Protein AF-A0A813EZJ5-F1 (afdb_monomer_lite)

Organism: Polarella glacialis (NCBI:txid89957)

pLDDT: mean 71.29, std 21.94, range [38.19, 98.06]

Secondary structure (DSSP, 8-state):
---PPPPPPPPPPPP--PPPPPPP-------------------------PPPPP-----------PPPPP------PPPHHHHHHHHTT-HHHHHHHHHHHHHHHHHHHHHHHSS--EE-TTT-SEES-HHHHHTSHHHHHHHHHHTTT-PPPHHHHT-TTSTTEEEEEETTEEEEEETTT--EEEHHHHHH-SS---------PPPP-PPP--PPP----------------------PPP---

Sequence (245 aa):
VDPQVPGALQPPAPAVNGPAPPCAPQLGQPASFAPAGQAVGANFWDEESPATPSYSGAGSAMSSSSPAPSPAPAMRQPPLGLHLEAAFKTKESWRSFMEPRAAVAENEVYRVAKYWQGKCMVCLSDMRGLSEHMLSEKHYKKLGSQINWKVPEPKVASDWSRQWVDRITLPRGVFLFNYITGESGYEADLLGSGTQPSQAPVAAAAPPAQPVPVSPPVPVSGGCLSRLADDRGLARSGGRPLFVE

Foldseek 3Di:
DDDDDDDDDDDDDDDDDDDDDDDDDDDDDDDDDDDDDDDDDPPDDPPPDDDDDDDDDDDDDDPPPDPDPDDDPPPPDPDQQVLLLVCLPDLVSVLVQQQVLQVVQQCVQCVFVVADWDQQLQQSHTDRGRNVVLSDPSSSVSVCVVCVVDQDHVVVQPDQVDSQWDWDQTPVATKIAHSRRSDIDHPCLVVVPPPDPDPPPPPPPPDPDDDDDDDDDDDDDDDDDDDDDDDDDDDDDDDDDDDDD

Structure (mmCIF, N/CA/C/O backbone):
data_AF-A0A813EZJ5-F1
#
_entry.id   AF-A0A813EZJ5-F1
#
loop_
_atom_site.group_PDB
_atom_site.id
_atom_site.type_symbol
_atom_site.label_atom_id
_atom_site.label_alt_id
_atom_site.label_comp_id
_atom_site.label_asym_id
_atom_site.label_entity_id
_atom_site.label_seq_id
_atom_site.pdbx_PDB_ins_code
_atom_site.Cartn_x
_atom_site.Cartn_y
_atom_site.Cartn_z
_atom_site.occupancy
_atom_site.B_iso_or_equiv
_atom_site.auth_seq_id
_atom_site.auth_comp_id
_atom_site.auth_asym_id
_atom_site.auth_atom_id
_atom_site.pdbx_PDB_model_num
ATOM 1 N N . VAL A 1 1 ? -14.829 -70.482 13.105 1.00 55.06 1 VAL A N 1
ATOM 2 C CA . VAL A 1 1 ? -15.385 -69.113 13.171 1.00 55.06 1 VAL A CA 1
ATOM 3 C C . VAL A 1 1 ? -14.250 -68.195 12.794 1.00 55.06 1 VAL A C 1
ATOM 5 O O . VAL A 1 1 ? -13.297 -68.110 13.554 1.00 55.06 1 VAL A O 1
ATOM 8 N N . ASP A 1 2 ? -14.298 -67.659 11.581 1.00 45.00 2 ASP A N 1
ATOM 9 C CA . ASP A 1 2 ? -13.196 -66.911 10.974 1.00 45.00 2 ASP A CA 1
ATOM 10 C C . ASP A 1 2 ? -13.503 -65.401 11.056 1.00 45.00 2 ASP A C 1
ATOM 12 O O . ASP A 1 2 ? -14.640 -65.019 10.758 1.00 45.00 2 ASP A O 1
ATOM 16 N N . PRO A 1 3 ? -12.582 -64.546 11.540 1.00 62.50 3 PRO A N 1
ATOM 17 C CA . PRO A 1 3 ? -12.866 -63.132 11.767 1.00 62.50 3 PRO A CA 1
ATOM 18 C C . PRO A 1 3 ? -12.833 -62.329 10.458 1.00 62.50 3 PRO A C 1
ATOM 20 O O . PRO A 1 3 ? -11.782 -62.017 9.902 1.00 62.50 3 PRO A O 1
ATOM 23 N N . GLN A 1 4 ? -14.024 -61.949 10.005 1.00 62.31 4 GLN A N 1
ATOM 24 C CA . GLN A 1 4 ? -14.276 -61.186 8.785 1.00 62.31 4 GLN A CA 1
ATOM 25 C C . GLN A 1 4 ? -13.564 -59.815 8.782 1.00 62.31 4 GLN A C 1
ATOM 27 O O . GLN A 1 4 ? -13.876 -58.933 9.583 1.00 62.31 4 GLN A O 1
ATOM 32 N N . VAL A 1 5 ? -12.626 -59.625 7.848 1.00 65.44 5 VAL A N 1
ATOM 33 C CA . VAL A 1 5 ? -11.878 -58.368 7.661 1.00 65.44 5 VAL A CA 1
ATOM 34 C C . VAL A 1 5 ? -12.766 -57.313 6.972 1.00 65.44 5 VAL A C 1
ATOM 36 O O . VAL A 1 5 ? -13.339 -57.610 5.921 1.00 65.44 5 VAL A O 1
ATOM 39 N N . PRO A 1 6 ? -12.895 -56.081 7.509 1.00 63.31 6 PRO A N 1
ATOM 40 C CA . PRO A 1 6 ? -13.678 -55.021 6.875 1.00 63.31 6 PRO A CA 1
ATOM 41 C C . PRO A 1 6 ? -12.996 -54.486 5.604 1.00 63.31 6 PRO A C 1
ATOM 43 O O . PRO A 1 6 ? -11.777 -54.335 5.544 1.00 63.31 6 PRO A O 1
ATOM 46 N N . GLY A 1 7 ? -13.805 -54.217 4.576 1.00 62.25 7 GLY A N 1
ATOM 47 C CA . GLY A 1 7 ? -13.337 -53.955 3.213 1.00 62.25 7 GLY A CA 1
ATOM 48 C C . GLY A 1 7 ? -12.557 -52.650 3.024 1.00 62.25 7 GLY A C 1
ATOM 49 O O . GLY A 1 7 ? -12.852 -51.624 3.636 1.00 62.25 7 GLY A O 1
ATOM 50 N N . ALA A 1 8 ? -11.588 -52.689 2.107 1.00 59.38 8 ALA A N 1
ATOM 51 C CA . ALA A 1 8 ? -10.843 -51.515 1.673 1.00 59.38 8 ALA A CA 1
ATOM 52 C C . ALA A 1 8 ? -11.745 -50.537 0.899 1.00 59.38 8 ALA A C 1
ATOM 54 O O . ALA A 1 8 ? -12.418 -50.918 -0.060 1.00 59.38 8 ALA A O 1
ATOM 55 N N . LEU A 1 9 ? -11.721 -49.262 1.295 1.00 63.25 9 LEU A N 1
ATOM 56 C CA . LEU A 1 9 ? -12.396 -48.183 0.577 1.00 63.25 9 LEU A CA 1
ATOM 57 C C . LEU A 1 9 ? -11.712 -47.945 -0.775 1.00 63.25 9 LEU A C 1
ATOM 59 O O . LEU A 1 9 ? -10.546 -47.558 -0.844 1.00 63.25 9 LEU A O 1
ATOM 63 N N . GLN A 1 10 ? -12.460 -48.177 -1.849 1.00 72.38 10 GLN A N 1
ATOM 64 C CA . GLN A 1 10 ? -12.018 -47.968 -3.223 1.00 72.38 10 GLN A CA 1
ATOM 65 C C . GLN A 1 10 ? -11.942 -46.454 -3.523 1.00 72.38 10 GLN A C 1
ATOM 67 O O . GLN A 1 10 ? -12.920 -45.746 -3.269 1.00 72.38 10 GLN A O 1
ATOM 72 N N . PRO A 1 11 ? -10.814 -45.923 -4.035 1.00 71.69 11 PRO A N 1
ATOM 73 C CA . PRO A 1 11 ? -10.683 -44.493 -4.308 1.00 71.69 11 PRO A CA 1
ATOM 74 C C . PRO A 1 11 ? -11.582 -44.056 -5.481 1.00 71.69 11 PRO A C 1
ATOM 76 O O . PRO A 1 11 ? -11.810 -44.844 -6.404 1.00 71.69 11 PRO A O 1
ATOM 79 N N . PRO A 1 12 ? -12.083 -42.805 -5.482 1.00 69.31 12 PRO A N 1
ATOM 80 C CA . PRO A 1 12 ? -12.932 -42.297 -6.554 1.00 69.31 12 PRO A CA 1
ATOM 81 C C . PRO A 1 12 ? -12.167 -42.194 -7.880 1.00 69.31 12 PRO A C 1
ATOM 83 O O . PRO A 1 12 ? -11.010 -41.775 -7.920 1.00 69.31 12 PRO A O 1
ATOM 86 N N . ALA A 1 13 ? -12.835 -42.561 -8.975 1.00 66.56 13 ALA A N 1
ATOM 87 C CA . ALA A 1 13 ? -12.272 -42.485 -10.320 1.00 66.56 13 ALA A CA 1
ATOM 88 C C . ALA A 1 13 ? -12.014 -41.023 -10.755 1.00 66.56 13 ALA A C 1
ATOM 90 O O . ALA A 1 13 ? -12.793 -40.134 -10.398 1.00 66.56 13 ALA A O 1
ATOM 91 N N . PRO A 1 14 ? -10.958 -40.753 -11.548 1.00 66.25 14 PRO A N 1
ATOM 92 C CA . PRO A 1 14 ? -10.677 -39.412 -12.048 1.00 66.25 14 PRO A CA 1
ATOM 93 C C . PRO A 1 14 ? -11.756 -38.948 -13.035 1.00 66.25 14 PRO A C 1
ATOM 95 O O . PRO A 1 14 ? -12.190 -39.701 -13.908 1.00 66.25 14 PRO A O 1
ATOM 98 N N . ALA A 1 15 ? -12.164 -37.684 -12.916 1.00 63.34 15 ALA A N 1
ATOM 99 C CA . ALA A 1 15 ? -13.143 -37.079 -13.810 1.00 63.34 15 ALA A CA 1
ATOM 100 C C . ALA A 1 15 ? -12.606 -36.997 -15.250 1.00 63.34 15 ALA A C 1
ATOM 102 O O . ALA A 1 15 ? -11.548 -36.418 -15.506 1.00 63.34 15 ALA A O 1
ATOM 103 N N . VAL A 1 16 ? -13.359 -37.556 -16.198 1.00 66.38 16 VAL A N 1
ATOM 104 C CA . VAL A 1 16 ? -13.059 -37.465 -17.631 1.00 66.38 16 VAL A CA 1
ATOM 105 C C . VAL A 1 16 ? -13.335 -36.039 -18.109 1.00 66.38 16 VAL A C 1
ATOM 107 O O . VAL A 1 16 ? -14.484 -35.604 -18.149 1.00 66.38 16 VAL A O 1
ATOM 110 N N . ASN A 1 17 ? -12.282 -35.320 -18.504 1.00 62.88 17 ASN A N 1
ATOM 111 C CA . ASN A 1 17 ? -12.423 -34.058 -19.229 1.00 62.88 17 ASN A CA 1
ATOM 112 C C . ASN A 1 17 ? -12.991 -34.339 -20.628 1.00 62.88 17 ASN A C 1
ATOM 114 O O . ASN A 1 17 ? -12.321 -34.948 -21.463 1.00 62.88 17 ASN A O 1
ATOM 118 N N . GLY A 1 18 ? -14.223 -33.894 -20.880 1.00 63.56 18 GLY A N 1
ATOM 119 C CA . GLY A 1 18 ? -14.804 -33.887 -22.222 1.00 63.56 18 GLY A CA 1
ATOM 120 C C . GLY A 1 18 ? -14.142 -32.831 -23.123 1.00 63.56 18 GLY A C 1
ATOM 121 O O . GLY A 1 18 ? -13.647 -31.821 -22.616 1.00 63.56 18 GLY A O 1
ATOM 122 N N . PRO A 1 19 ? -14.121 -33.030 -24.453 1.00 67.31 19 PRO A N 1
ATOM 123 C CA . PRO A 1 19 ? -13.543 -32.065 -25.382 1.00 67.31 19 PRO A CA 1
ATOM 124 C C . PRO A 1 19 ? -14.348 -30.757 -25.411 1.00 67.31 19 PRO A C 1
ATOM 126 O O . PRO A 1 19 ? -15.579 -30.767 -25.436 1.00 67.31 19 PRO A O 1
ATOM 129 N N . ALA A 1 20 ? -13.640 -29.627 -25.442 1.00 62.66 20 ALA A N 1
ATOM 130 C CA . ALA A 1 20 ? -14.249 -28.306 -25.562 1.00 62.66 20 ALA A CA 1
ATOM 131 C C . ALA A 1 20 ? -14.942 -28.122 -26.932 1.00 62.66 20 ALA A C 1
ATOM 133 O O . ALA A 1 20 ? -14.417 -28.593 -27.946 1.00 62.66 20 ALA A O 1
ATOM 134 N N . PRO A 1 21 ? -16.092 -27.422 -26.999 1.00 68.31 21 PRO A N 1
ATOM 135 C CA . PRO A 1 21 ? -16.754 -27.125 -28.265 1.00 68.31 21 PRO A CA 1
ATOM 136 C C . PRO A 1 21 ? -15.929 -26.132 -29.109 1.00 68.31 21 PRO A C 1
ATOM 138 O O . PRO A 1 21 ? -15.296 -25.231 -28.551 1.00 68.31 21 PRO A O 1
ATOM 141 N N . PRO A 1 22 ? -15.931 -26.258 -30.449 1.00 66.12 22 PRO A N 1
ATOM 142 C CA . PRO A 1 22 ? -15.158 -25.384 -31.327 1.00 66.12 22 PRO A CA 1
ATOM 143 C C . PRO A 1 22 ? -15.726 -23.959 -31.390 1.00 66.12 22 PRO A C 1
ATOM 145 O O . PRO A 1 22 ? -16.940 -23.751 -31.393 1.00 66.12 22 PRO A O 1
ATOM 148 N N . CYS A 1 23 ? -14.831 -22.975 -31.512 1.00 44.66 23 CYS A N 1
ATOM 149 C CA . CYS A 1 23 ? -15.180 -21.572 -31.734 1.00 44.66 23 CYS A CA 1
ATOM 150 C C . CYS A 1 23 ? -16.038 -21.383 -32.996 1.00 44.66 23 CYS A C 1
ATOM 152 O O . CYS A 1 23 ? -15.625 -21.763 -34.091 1.00 44.66 23 CYS A O 1
ATOM 154 N N . ALA A 1 24 ? -17.169 -20.690 -32.856 1.00 54.31 24 ALA A N 1
ATOM 155 C CA . ALA A 1 24 ? -17.947 -20.164 -33.975 1.00 54.31 24 ALA A CA 1
ATOM 156 C C . ALA A 1 24 ? -17.697 -18.647 -34.129 1.00 54.31 24 ALA A C 1
ATOM 158 O O . ALA A 1 24 ? -17.858 -17.917 -33.149 1.00 54.31 24 ALA A O 1
ATOM 159 N N . PRO A 1 25 ? -17.332 -18.146 -35.325 1.00 59.72 25 PRO A N 1
ATOM 160 C CA . PRO A 1 25 ? -17.202 -16.716 -35.585 1.00 59.72 25 PRO A CA 1
ATOM 161 C C . PRO A 1 25 ? -18.399 -16.164 -36.380 1.00 59.72 25 PRO A C 1
ATOM 163 O O . PRO A 1 25 ? -18.546 -16.480 -37.557 1.00 59.72 25 PRO A O 1
ATOM 166 N N . GLN A 1 26 ? -19.199 -15.275 -35.783 1.00 45.12 26 GLN A N 1
ATOM 167 C CA . GLN A 1 26 ? -19.997 -14.249 -36.485 1.00 45.12 26 GLN A CA 1
ATOM 168 C C . GLN A 1 26 ? -20.107 -13.016 -35.570 1.00 45.12 26 GLN A C 1
ATOM 170 O O . GLN A 1 26 ? -20.344 -13.156 -34.376 1.00 45.12 26 GLN A O 1
ATOM 175 N N . LEU A 1 27 ? -19.704 -11.815 -36.002 1.00 48.47 27 LEU A N 1
ATOM 176 C CA . LEU A 1 27 ? -20.376 -10.932 -36.975 1.00 48.47 27 LEU A CA 1
ATOM 177 C C . LEU A 1 27 ? -21.765 -10.492 -36.491 1.00 48.47 27 LEU A C 1
ATOM 179 O O . LEU A 1 27 ? -22.726 -11.247 -36.567 1.00 48.47 27 LEU A O 1
ATOM 183 N N . GLY A 1 28 ? -21.855 -9.243 -36.022 1.00 46.47 28 GLY A N 1
ATOM 184 C CA . GLY A 1 28 ? -23.106 -8.660 -35.537 1.00 46.47 28 GLY A CA 1
ATOM 185 C C . GLY A 1 28 ? -22.922 -7.359 -34.757 1.00 46.47 28 GLY A C 1
ATOM 186 O O . GLY A 1 28 ? -23.196 -7.319 -33.562 1.00 46.47 28 GLY A O 1
ATOM 187 N N . GLN A 1 29 ? -22.484 -6.281 -35.417 1.00 49.50 29 GLN A N 1
ATOM 188 C CA . GLN A 1 29 ? -22.842 -4.940 -34.936 1.00 49.50 29 GLN A CA 1
ATOM 189 C C . GLN A 1 29 ? -24.330 -4.701 -35.215 1.00 49.50 29 GLN A C 1
ATOM 191 O O . GLN A 1 29 ? -24.797 -5.029 -36.309 1.00 49.50 29 GLN A O 1
ATOM 196 N N . PRO A 1 30 ? -25.046 -4.046 -34.291 1.00 53.62 30 PRO A N 1
ATOM 197 C CA . PRO A 1 30 ? -26.052 -3.094 -34.740 1.00 53.62 30 PRO A CA 1
ATOM 198 C C . PRO A 1 30 ? -26.026 -1.749 -33.998 1.00 53.62 30 PRO A C 1
ATOM 200 O O . PRO A 1 30 ? -25.944 -1.679 -32.777 1.00 53.62 30 PRO A O 1
ATOM 203 N N . ALA A 1 31 ? -26.214 -0.707 -34.808 1.00 42.31 31 ALA A N 1
ATOM 204 C CA . ALA A 1 31 ? -26.940 0.530 -34.524 1.00 42.31 31 ALA A CA 1
ATOM 205 C C . ALA A 1 31 ? -26.531 1.410 -33.324 1.00 42.31 31 ALA A C 1
ATOM 207 O O . ALA A 1 31 ? -26.920 1.203 -32.176 1.00 42.31 31 ALA A O 1
ATOM 208 N N . SER A 1 32 ? -25.921 2.545 -33.670 1.00 56.69 32 SER A N 1
ATOM 209 C CA . SER A 1 32 ? -26.009 3.790 -32.908 1.00 56.69 32 SER A CA 1
ATOM 210 C C . SER A 1 32 ? -27.468 4.163 -32.609 1.00 56.69 32 SER A C 1
ATOM 212 O O . SER A 1 32 ? -28.254 4.333 -33.539 1.00 56.69 32 SER A O 1
ATOM 214 N N . PHE A 1 33 ? -27.799 4.398 -31.337 1.00 49.09 33 PHE A N 1
ATOM 215 C CA . PHE A 1 33 ? -29.026 5.091 -30.938 1.00 49.09 33 PHE A CA 1
ATOM 216 C C . PHE A 1 33 ? -28.740 6.146 -29.861 1.00 49.09 33 PHE A C 1
ATOM 218 O O . PHE A 1 33 ? -28.445 5.843 -28.709 1.00 49.09 33 PHE A O 1
ATOM 225 N N . ALA A 1 34 ? -28.892 7.400 -30.270 1.00 44.59 34 ALA A N 1
ATOM 226 C CA . ALA A 1 34 ? -29.308 8.541 -29.459 1.00 44.59 34 ALA A CA 1
ATOM 227 C C . ALA A 1 34 ? -30.552 9.107 -30.192 1.00 44.59 34 ALA A C 1
ATOM 229 O O . ALA A 1 34 ? -30.586 8.962 -31.421 1.00 44.59 34 ALA A O 1
ATOM 230 N N . PRO A 1 35 ? -31.564 9.719 -29.530 1.00 56.53 35 PRO A N 1
ATOM 231 C CA . PRO A 1 35 ? -31.327 10.913 -28.704 1.00 56.53 35 PRO A CA 1
ATOM 232 C C . PRO A 1 35 ? -32.292 11.184 -27.511 1.00 56.53 35 PRO A C 1
ATOM 234 O O . PRO A 1 35 ? -33.325 10.549 -27.359 1.00 56.53 35 PRO A O 1
ATOM 237 N N . ALA A 1 36 ? -31.956 12.251 -26.767 1.00 40.94 36 ALA A N 1
ATOM 238 C CA . ALA A 1 36 ? -32.832 13.245 -26.105 1.00 40.94 36 ALA A CA 1
ATOM 239 C C . ALA A 1 36 ? -33.792 12.884 -24.932 1.00 40.94 36 ALA A C 1
ATOM 241 O O . ALA A 1 36 ? -34.595 11.963 -24.996 1.00 40.94 36 ALA A O 1
ATOM 242 N N . GLY A 1 37 ? -33.781 13.765 -23.912 1.00 38.19 37 GLY A N 1
ATOM 243 C CA . GLY A 1 37 ? -34.695 13.827 -22.749 1.00 38.19 37 GLY A CA 1
ATOM 244 C C . GLY A 1 37 ? -33.916 13.898 -21.421 1.00 38.19 37 GLY A C 1
ATOM 245 O O . GLY A 1 37 ? -33.361 12.895 -20.996 1.00 38.19 37 GLY A O 1
ATOM 246 N N . GLN A 1 38 ? -33.644 15.071 -20.823 1.00 42.16 38 GLN A N 1
ATOM 247 C CA . GLN A 1 38 ? -34.520 15.794 -19.865 1.00 42.16 38 GLN A CA 1
ATOM 248 C C . GLN A 1 38 ? -35.229 14.862 -18.854 1.00 42.16 38 GLN A C 1
ATOM 250 O O . GLN A 1 38 ? -35.881 13.923 -19.279 1.00 42.16 38 GLN A O 1
ATOM 255 N N . ALA A 1 39 ? -35.269 15.063 -17.534 1.00 40.50 39 ALA A N 1
ATOM 256 C CA . ALA A 1 39 ? -34.609 15.959 -16.565 1.00 40.50 39 ALA A CA 1
ATOM 257 C C . ALA A 1 39 ? -34.874 15.336 -15.149 1.00 40.50 39 ALA A C 1
ATOM 259 O O . ALA A 1 39 ? -35.467 14.264 -15.082 1.00 40.50 39 ALA A O 1
ATOM 260 N N . VAL A 1 40 ? -34.495 15.844 -13.966 1.00 43.25 40 VAL A N 1
ATOM 261 C CA . VAL A 1 40 ? -33.911 17.112 -13.472 1.00 43.25 40 VAL A CA 1
ATOM 262 C C . VAL A 1 40 ? -33.001 16.772 -12.263 1.00 43.25 40 VAL A C 1
ATOM 264 O O . VAL A 1 40 ? -33.184 15.711 -11.671 1.00 43.25 40 VAL A O 1
ATOM 267 N N . GLY A 1 41 ? -32.077 17.648 -11.830 1.00 38.44 41 GLY A N 1
ATOM 268 C CA . GLY A 1 41 ? -31.314 17.392 -10.587 1.00 38.44 41 GLY A CA 1
ATOM 269 C C . GLY A 1 41 ? -30.000 18.156 -10.408 1.00 38.44 41 GLY A C 1
ATOM 270 O O . GLY A 1 41 ? -28.984 17.551 -10.069 1.00 38.44 41 GLY A O 1
ATOM 271 N N . ALA A 1 42 ? -29.992 19.469 -10.648 1.00 41.19 42 ALA A N 1
ATOM 272 C CA . ALA A 1 42 ? -28.816 20.294 -10.384 1.00 41.19 42 ALA A CA 1
ATOM 273 C C . ALA A 1 42 ? -28.601 20.450 -8.868 1.00 41.19 42 ALA A C 1
ATOM 275 O O . ALA A 1 42 ? -29.188 21.329 -8.239 1.00 41.19 42 ALA A O 1
ATOM 276 N N . ASN A 1 43 ? -27.738 19.612 -8.284 1.00 48.97 43 ASN A N 1
ATOM 277 C CA . ASN A 1 43 ? -27.143 19.899 -6.980 1.00 48.97 43 ASN A CA 1
ATOM 278 C C . ASN A 1 43 ? -26.110 21.012 -7.164 1.00 48.97 43 ASN A C 1
ATOM 280 O O . ASN A 1 43 ? -24.926 20.772 -7.397 1.00 48.97 43 ASN A O 1
ATOM 284 N N . PHE A 1 44 ? -26.649 22.224 -7.123 1.00 47.34 44 PHE A N 1
ATOM 285 C CA . PHE A 1 44 ? -25.984 23.512 -7.102 1.00 47.34 44 PHE A CA 1
ATOM 286 C C . PHE A 1 44 ? -25.093 23.600 -5.854 1.00 47.34 44 PHE A C 1
ATOM 288 O O . PHE A 1 44 ? -25.549 23.952 -4.769 1.00 47.34 44 PHE A O 1
ATOM 295 N N . TRP A 1 45 ? -23.829 23.208 -6.008 1.00 55.16 45 TRP A N 1
ATOM 296 C CA . TRP A 1 45 ? -22.772 23.576 -5.075 1.00 55.16 45 TRP A CA 1
ATOM 297 C C . TRP A 1 45 ? -22.206 24.904 -5.560 1.00 55.16 45 TRP A C 1
ATOM 299 O O . TRP A 1 45 ? -21.617 24.959 -6.639 1.00 55.16 45 TRP A O 1
ATOM 309 N N . ASP A 1 46 ? -22.454 25.957 -4.785 1.00 38.81 46 ASP A N 1
ATOM 310 C CA . ASP A 1 46 ? -21.938 27.301 -5.034 1.00 38.81 46 ASP A CA 1
ATOM 311 C C . ASP A 1 46 ? -20.402 27.261 -5.039 1.00 38.81 46 ASP A C 1
ATOM 313 O O . ASP A 1 46 ? -19.756 27.085 -4.003 1.00 38.81 46 ASP A O 1
ATOM 317 N N . GLU A 1 47 ? -19.813 27.371 -6.228 1.00 45.25 47 GLU A N 1
ATOM 318 C CA . GLU A 1 47 ? -18.369 27.473 -6.413 1.00 45.25 47 GLU A CA 1
ATOM 319 C C . GLU A 1 47 ? -17.977 28.953 -6.323 1.00 45.25 47 GLU A C 1
ATOM 321 O O . GLU A 1 47 ? -17.668 29.604 -7.325 1.00 45.25 47 GLU A O 1
ATOM 326 N N . GLU A 1 48 ? -18.026 29.499 -5.099 1.00 41.34 48 GLU A N 1
ATOM 327 C CA . GLU A 1 48 ? -17.523 30.842 -4.797 1.00 41.34 48 GLU A CA 1
ATOM 328 C C . GLU A 1 48 ? -16.034 30.929 -5.159 1.00 41.34 48 GLU A C 1
ATOM 330 O O . GLU A 1 48 ? -15.144 30.551 -4.396 1.00 41.34 48 GLU A O 1
ATOM 335 N N . SER A 1 49 ? -15.775 31.441 -6.359 1.00 56.00 49 SER A N 1
ATOM 336 C CA . SER A 1 49 ? -14.447 31.740 -6.879 1.00 56.00 49 SER A CA 1
ATOM 337 C C . SER A 1 49 ? -14.008 33.140 -6.437 1.00 56.00 49 SER A C 1
ATOM 339 O O . SER A 1 49 ? -14.476 34.126 -7.014 1.00 56.00 49 SER A O 1
ATOM 341 N N . PRO A 1 50 ? -13.078 33.293 -5.474 1.00 50.81 50 PRO A N 1
ATOM 342 C CA . PRO A 1 50 ? -12.405 34.566 -5.267 1.00 50.81 50 PRO A CA 1
ATOM 343 C C . PRO A 1 50 ? -11.411 34.823 -6.408 1.00 50.81 50 PRO A C 1
ATOM 345 O O . PRO A 1 50 ? -10.551 33.997 -6.716 1.00 50.81 50 PRO A O 1
ATOM 348 N N . ALA A 1 51 ? -11.528 35.994 -7.033 1.00 44.16 51 ALA A N 1
ATOM 349 C CA . ALA A 1 51 ? -10.711 36.393 -8.174 1.00 44.16 51 ALA A CA 1
ATOM 350 C C . ALA A 1 51 ? -9.200 36.414 -7.871 1.00 44.16 51 ALA A C 1
ATOM 352 O O . ALA A 1 51 ? -8.755 36.886 -6.823 1.00 44.16 51 ALA A O 1
ATOM 353 N N . THR A 1 52 ? -8.398 35.981 -8.846 1.00 51.00 52 THR A N 1
ATOM 354 C CA . THR A 1 52 ? -6.934 36.084 -8.823 1.00 51.00 52 THR A CA 1
ATOM 355 C C . THR A 1 52 ? -6.469 37.531 -9.039 1.00 51.00 52 THR A C 1
ATOM 357 O O . THR A 1 52 ? -6.741 38.085 -10.110 1.00 51.00 52 THR A O 1
ATOM 360 N N . PRO A 1 53 ? -5.705 38.149 -8.120 1.00 47.03 53 PRO A N 1
ATOM 361 C CA . PRO A 1 53 ? -4.973 39.369 -8.430 1.00 47.03 53 PRO A CA 1
ATOM 362 C C . PRO A 1 53 ? -3.705 39.034 -9.228 1.00 47.03 53 PRO A C 1
ATOM 364 O O . PRO A 1 53 ? -2.887 38.214 -8.814 1.00 47.03 53 PRO A O 1
ATOM 367 N N . SER A 1 54 ? -3.528 39.700 -10.369 1.00 49.56 54 SER A N 1
ATOM 368 C CA . SER A 1 54 ? -2.273 39.665 -11.123 1.00 49.56 54 SER A CA 1
ATOM 369 C C . SER A 1 54 ? -1.202 40.476 -10.388 1.00 49.56 54 SER A C 1
ATOM 371 O O . SER A 1 54 ? -1.446 41.629 -10.030 1.00 49.56 54 SER A O 1
ATOM 373 N N . TYR A 1 55 ? -0.018 39.896 -10.171 1.00 41.59 55 TYR A N 1
ATOM 374 C CA . TYR A 1 55 ? 1.136 40.603 -9.613 1.00 41.59 55 TYR A CA 1
ATOM 375 C C . TYR A 1 55 ? 2.348 40.460 -10.534 1.00 41.59 55 TYR A C 1
ATOM 377 O O . TYR A 1 55 ? 2.958 39.395 -10.628 1.00 41.59 55 TYR A O 1
ATOM 385 N N . SER A 1 56 ? 2.714 41.565 -11.180 1.00 54.53 56 SER A N 1
ATOM 386 C CA . SER A 1 56 ? 4.000 41.724 -11.857 1.00 54.53 56 SER A CA 1
ATOM 387 C C . SER A 1 56 ? 4.987 42.364 -10.884 1.00 54.53 56 SER A C 1
ATOM 389 O O . SER A 1 56 ? 4.819 43.523 -10.512 1.00 54.53 56 SER A O 1
ATOM 391 N N . GLY A 1 57 ? 6.031 41.634 -10.493 1.00 41.44 57 GLY A N 1
ATOM 392 C CA . GLY A 1 57 ? 7.085 42.153 -9.622 1.00 41.44 57 GLY A CA 1
ATOM 393 C C . GLY A 1 57 ? 8.393 41.398 -9.817 1.00 41.44 57 GLY A C 1
ATOM 394 O O . GLY A 1 57 ? 8.490 40.218 -9.492 1.00 41.44 57 GLY A O 1
ATOM 395 N N . ALA A 1 58 ? 9.400 42.080 -10.363 1.00 55.12 58 ALA A N 1
ATOM 396 C CA . ALA A 1 58 ? 10.746 41.538 -10.503 1.00 55.12 58 ALA A CA 1
ATOM 397 C C . ALA A 1 58 ? 11.472 41.543 -9.146 1.00 55.12 58 ALA A C 1
ATOM 399 O O . ALA A 1 58 ? 11.430 42.539 -8.426 1.00 55.12 58 ALA A O 1
ATOM 400 N N . GLY A 1 59 ? 12.170 40.453 -8.814 1.00 40.59 59 GLY A N 1
ATOM 401 C CA . GLY A 1 59 ? 12.872 40.323 -7.536 1.00 40.59 59 GLY A CA 1
ATOM 402 C C . GLY A 1 59 ? 13.962 39.252 -7.550 1.00 40.59 59 GLY A C 1
ATOM 403 O O . GLY A 1 59 ? 13.668 38.069 -7.451 1.00 40.59 59 GLY A O 1
ATOM 404 N N . SER A 1 60 ? 15.210 39.712 -7.657 1.00 45.00 60 SER A N 1
ATOM 405 C CA . SER A 1 60 ? 16.465 39.096 -7.197 1.00 45.00 60 SER A CA 1
ATOM 406 C C . SER A 1 60 ? 16.573 37.564 -7.137 1.00 45.00 60 SER A C 1
ATOM 408 O O . SER A 1 60 ? 16.135 36.921 -6.185 1.00 45.00 60 SER A O 1
ATOM 410 N N . ALA A 1 61 ? 17.340 36.998 -8.075 1.00 47.12 61 ALA A N 1
ATOM 411 C CA . ALA A 1 61 ? 17.889 35.653 -7.944 1.00 47.12 61 ALA A CA 1
ATOM 412 C C . ALA A 1 61 ? 18.890 35.590 -6.774 1.00 47.12 61 ALA A C 1
ATOM 414 O O . ALA A 1 61 ? 20.001 36.109 -6.865 1.00 47.12 61 ALA A O 1
ATOM 415 N N . MET A 1 62 ? 18.502 34.926 -5.687 1.00 50.19 62 MET A N 1
ATOM 416 C CA . MET A 1 62 ? 19.402 34.539 -4.602 1.00 50.19 62 MET A CA 1
ATOM 417 C C . MET A 1 62 ? 19.456 33.016 -4.541 1.00 50.19 62 MET A C 1
ATOM 419 O O . MET A 1 62 ? 18.451 32.351 -4.293 1.00 50.19 62 MET A O 1
ATOM 423 N N . SER A 1 63 ? 20.640 32.472 -4.831 1.00 51.56 63 SER A N 1
ATOM 424 C CA . SER A 1 63 ? 20.906 31.035 -4.886 1.00 51.56 63 SER A CA 1
ATOM 425 C C . SER A 1 63 ? 20.871 30.422 -3.489 1.00 51.56 63 SER A C 1
ATOM 427 O O . SER A 1 63 ? 21.905 30.215 -2.855 1.00 51.56 63 SER A O 1
ATOM 429 N N . SER A 1 64 ? 19.668 30.114 -3.013 1.00 44.78 64 SER A N 1
ATOM 430 C CA . SER A 1 64 ? 19.456 29.284 -1.832 1.00 44.78 64 SER A CA 1
ATOM 431 C C . SER A 1 64 ? 19.875 27.851 -2.146 1.00 44.78 64 SER A C 1
ATOM 433 O O . SER A 1 64 ? 19.073 27.040 -2.609 1.00 44.78 64 SER A O 1
ATOM 435 N N . SER A 1 65 ? 21.147 27.543 -1.897 1.00 48.22 65 SER A N 1
ATOM 436 C CA . SER A 1 65 ? 21.681 26.181 -1.887 1.00 48.22 65 SER A CA 1
ATOM 437 C C . SER A 1 65 ? 21.052 25.391 -0.738 1.00 48.22 65 SER A C 1
ATOM 439 O O . SER A 1 65 ? 21.666 25.220 0.315 1.00 48.22 65 SER A O 1
ATOM 441 N N . SER A 1 66 ? 19.810 24.937 -0.922 1.00 53.34 66 SER A N 1
ATOM 442 C CA . SER A 1 66 ? 19.139 24.044 0.021 1.00 53.34 66 SER A CA 1
ATOM 443 C C . SER A 1 66 ? 20.025 22.816 0.242 1.00 53.34 66 SER A C 1
ATOM 445 O O . SER A 1 66 ? 20.322 22.116 -0.732 1.00 53.34 66 SER A O 1
ATOM 447 N N . PRO A 1 67 ? 20.477 22.541 1.480 1.00 52.41 67 PRO A N 1
ATOM 448 C CA . PRO A 1 67 ? 21.262 21.348 1.746 1.00 52.41 67 PRO A CA 1
ATOM 449 C C . PRO A 1 67 ? 20.429 20.123 1.370 1.00 52.41 67 PRO A C 1
ATOM 451 O O . PRO A 1 67 ? 19.234 20.064 1.670 1.00 52.41 67 PRO A O 1
ATOM 454 N N . ALA A 1 68 ? 21.057 19.158 0.694 1.00 50.84 68 ALA A N 1
ATOM 455 C CA . ALA A 1 68 ? 20.395 17.907 0.348 1.00 50.84 68 ALA A CA 1
ATOM 456 C C . ALA A 1 68 ? 19.792 17.291 1.624 1.00 50.84 68 ALA A C 1
ATOM 458 O O . ALA A 1 68 ? 20.483 17.259 2.647 1.00 50.84 68 ALA A O 1
ATOM 459 N N . PRO A 1 69 ? 18.524 16.836 1.601 1.00 51.66 69 PRO A N 1
ATOM 460 C CA . PRO A 1 69 ? 17.884 16.306 2.794 1.00 51.66 69 PRO A CA 1
ATOM 461 C C . PRO A 1 69 ? 18.705 15.127 3.313 1.00 51.66 69 PRO A C 1
ATOM 463 O O . PRO A 1 69 ? 18.875 14.128 2.609 1.00 51.66 69 PRO A O 1
ATOM 466 N N . SER A 1 70 ? 19.232 15.257 4.535 1.00 49.16 70 SER A N 1
ATOM 467 C CA . SER A 1 70 ? 19.950 14.169 5.197 1.00 49.16 70 SER A CA 1
ATOM 468 C C . SER A 1 70 ? 19.083 12.911 5.163 1.00 49.16 70 SER A C 1
ATOM 470 O O . SER A 1 70 ? 17.890 13.011 5.469 1.00 49.16 70 SER A O 1
ATOM 472 N N . PRO A 1 71 ? 19.639 11.738 4.804 1.00 48.34 71 PRO A N 1
ATOM 473 C CA . PRO A 1 71 ? 18.861 10.512 4.736 1.00 48.34 71 PRO A CA 1
ATOM 474 C C . PRO A 1 71 ? 18.237 10.261 6.107 1.00 48.34 71 PRO A C 1
ATOM 476 O O . PRO A 1 71 ? 18.950 10.075 7.096 1.00 48.34 71 PRO A O 1
ATOM 479 N N . ALA A 1 72 ? 16.904 10.320 6.165 1.00 43.03 72 ALA A N 1
ATOM 480 C CA . ALA A 1 72 ? 16.172 10.139 7.409 1.00 43.03 72 ALA A CA 1
ATOM 481 C C . ALA A 1 72 ? 16.585 8.798 8.040 1.00 43.03 72 ALA A C 1
ATOM 483 O O . ALA A 1 72 ? 16.716 7.806 7.311 1.00 43.03 72 ALA A O 1
ATOM 484 N N . PRO A 1 73 ? 16.821 8.745 9.366 1.00 46.75 73 PRO A N 1
ATOM 485 C CA . PRO A 1 73 ? 17.255 7.519 10.020 1.00 46.75 73 PRO A CA 1
ATOM 486 C C . PRO A 1 73 ? 16.262 6.407 9.694 1.00 46.75 73 PRO A C 1
ATOM 488 O O . PRO A 1 73 ? 15.057 6.613 9.829 1.00 46.75 73 PRO A O 1
ATOM 491 N N . ALA A 1 74 ? 16.771 5.256 9.240 1.00 50.31 74 ALA A N 1
ATOM 492 C CA . ALA A 1 74 ? 15.958 4.138 8.771 1.00 50.31 74 ALA A CA 1
ATOM 493 C C . ALA A 1 74 ? 14.961 3.720 9.861 1.00 50.31 74 ALA A C 1
ATOM 495 O O . ALA A 1 74 ? 15.308 3.025 10.822 1.00 50.31 74 ALA A O 1
ATOM 496 N N . MET A 1 75 ? 13.730 4.217 9.732 1.00 51.28 75 MET A N 1
ATOM 497 C CA . MET A 1 75 ? 12.733 4.187 10.789 1.00 51.28 75 MET A CA 1
ATOM 498 C C . MET A 1 75 ? 12.209 2.760 10.893 1.00 51.28 75 MET A C 1
ATOM 500 O O . MET A 1 75 ? 11.311 2.361 10.151 1.00 51.28 75 MET A O 1
ATOM 504 N N . ARG A 1 76 ? 12.839 1.969 11.773 1.00 54.62 76 ARG A N 1
ATOM 505 C CA . ARG A 1 76 ? 12.498 0.564 12.020 1.00 54.62 76 ARG A CA 1
ATOM 506 C C . ARG A 1 76 ? 11.005 0.469 12.294 1.00 54.62 76 ARG A C 1
ATOM 508 O O . ARG A 1 76 ? 10.541 0.931 13.336 1.00 54.62 76 ARG A O 1
ATOM 515 N N . GLN A 1 77 ? 10.260 -0.089 11.344 1.00 60.47 77 GLN A N 1
ATOM 516 C CA . GLN A 1 77 ? 8.814 -0.141 11.478 1.00 60.47 77 GLN A CA 1
ATOM 517 C C . GLN A 1 77 ? 8.438 -1.070 12.642 1.00 60.47 77 GLN A C 1
ATOM 519 O O . GLN A 1 77 ? 9.021 -2.151 12.765 1.00 60.47 77 GLN A O 1
ATOM 524 N N . PRO A 1 78 ? 7.509 -0.656 13.522 1.00 60.09 78 PRO A N 1
ATOM 525 C CA . PRO A 1 78 ? 7.122 -1.468 14.666 1.00 60.09 78 PRO A CA 1
ATOM 526 C C . PRO A 1 78 ? 6.448 -2.782 14.227 1.00 60.09 78 PRO A C 1
ATOM 528 O O . PRO A 1 78 ? 5.841 -2.825 13.151 1.00 60.09 78 PRO A O 1
ATOM 531 N N . PRO A 1 79 ? 6.513 -3.846 15.056 1.00 64.31 79 PRO A N 1
ATOM 532 C CA . PRO A 1 79 ? 5.900 -5.138 14.755 1.00 64.31 79 PRO A CA 1
ATOM 533 C C . PRO A 1 79 ? 4.409 -5.020 14.407 1.00 64.31 79 PRO A C 1
ATOM 535 O O . PRO A 1 79 ? 3.632 -4.399 15.133 1.00 64.31 79 PRO A O 1
ATOM 538 N N . LEU A 1 80 ? 4.011 -5.649 13.299 1.00 71.88 80 LEU A N 1
ATOM 539 C CA . LEU A 1 80 ? 2.724 -5.412 12.630 1.00 71.88 80 LEU A CA 1
ATOM 540 C C . LEU A 1 80 ? 1.487 -5.738 13.483 1.00 71.88 80 LEU A C 1
ATOM 542 O O . LEU A 1 80 ? 0.495 -5.013 13.421 1.00 71.88 80 LEU A O 1
ATOM 546 N N . GLY A 1 81 ? 1.542 -6.811 14.280 1.00 67.00 81 GLY A N 1
ATOM 547 C CA . GLY A 1 81 ? 0.351 -7.436 14.871 1.00 67.00 81 GLY A CA 1
ATOM 548 C C . GLY A 1 81 ? -0.513 -6.513 15.737 1.00 67.00 81 GLY A C 1
ATOM 549 O O . GLY A 1 81 ? -1.712 -6.412 15.505 1.00 67.00 81 GLY A O 1
ATOM 550 N N . LEU A 1 82 ? 0.086 -5.807 16.703 1.00 70.19 82 LEU A N 1
ATOM 551 C CA . LEU A 1 82 ? -0.659 -4.922 17.615 1.00 70.19 82 LEU A CA 1
ATOM 552 C C . LEU A 1 82 ? -1.048 -3.582 16.970 1.00 70.19 82 LEU A C 1
ATOM 554 O O . LEU A 1 82 ? -2.022 -2.955 17.382 1.00 70.19 82 LEU A O 1
ATOM 558 N N . HIS A 1 83 ? -0.297 -3.133 15.962 1.00 85.00 83 HIS A N 1
ATOM 559 C CA . HIS A 1 83 ? -0.563 -1.858 15.297 1.00 85.00 83 HIS A CA 1
ATOM 560 C C . HIS A 1 83 ? -1.689 -1.941 14.265 1.00 85.00 83 HIS A C 1
ATOM 562 O O . HIS A 1 83 ? -2.356 -0.933 14.040 1.00 85.00 83 HIS A O 1
ATOM 568 N N . LEU A 1 84 ? -1.926 -3.109 13.661 1.00 91.94 84 LEU A N 1
ATOM 569 C CA . LEU A 1 84 ? -2.902 -3.255 12.582 1.00 91.94 84 LEU A CA 1
ATOM 570 C C . LEU A 1 84 ? -4.344 -3.019 13.059 1.00 91.94 84 LEU A C 1
ATOM 572 O O . LEU A 1 84 ? -5.062 -2.212 12.473 1.00 91.94 84 LEU A O 1
ATOM 576 N N . GLU A 1 85 ? -4.757 -3.644 14.166 1.00 92.50 85 GLU A N 1
ATOM 577 C CA . GLU A 1 85 ? -6.084 -3.398 14.750 1.00 92.50 85 GLU A CA 1
ATOM 578 C C . GLU A 1 85 ? -6.264 -1.943 15.193 1.00 92.50 85 GLU A C 1
ATOM 580 O O . GLU A 1 85 ? -7.341 -1.376 15.032 1.00 92.50 85 GLU A O 1
ATOM 585 N N . ALA A 1 86 ? -5.217 -1.318 15.739 1.00 94.12 86 ALA A N 1
ATOM 586 C CA . ALA A 1 86 ? -5.258 0.088 16.128 1.00 94.12 86 ALA A CA 1
ATOM 587 C C . ALA A 1 86 ? -5.382 1.021 14.909 1.00 94.12 86 ALA A C 1
ATOM 589 O O . ALA A 1 86 ? -6.140 1.989 14.964 1.00 94.12 86 ALA A O 1
ATOM 590 N N . ALA A 1 87 ? -4.695 0.710 13.805 1.00 94.62 87 ALA A N 1
ATOM 591 C CA . ALA A 1 87 ? -4.740 1.481 12.566 1.00 94.62 87 ALA A CA 1
ATOM 592 C C . ALA A 1 87 ? -6.142 1.499 11.936 1.00 94.62 87 ALA A C 1
ATOM 594 O O . ALA A 1 87 ? -6.589 2.548 11.490 1.00 94.62 87 ALA A O 1
ATOM 595 N N . PHE A 1 88 ? -6.873 0.381 11.948 1.00 95.38 88 PHE A N 1
ATOM 596 C CA . PHE A 1 88 ? -8.213 0.301 11.348 1.00 95.38 88 PHE A CA 1
ATOM 597 C C . PHE A 1 88 ? -9.349 0.928 12.183 1.00 95.38 88 PHE A C 1
ATOM 599 O O . PHE A 1 88 ? -10.478 0.993 11.700 1.00 95.38 88 PHE A O 1
ATOM 606 N N . LYS A 1 89 ? -9.097 1.402 13.414 1.00 95.38 89 LYS A N 1
ATOM 607 C CA . LYS A 1 89 ? -10.143 2.015 14.265 1.00 95.38 89 LYS A CA 1
ATOM 608 C C . LYS A 1 89 ? -10.618 3.376 13.761 1.00 95.38 89 LYS A C 1
ATOM 610 O O . LYS A 1 89 ? -11.789 3.708 13.927 1.00 95.38 89 LYS A O 1
ATOM 615 N N . THR A 1 90 ? -9.723 4.177 13.187 1.00 96.94 90 THR A N 1
ATOM 616 C CA . THR A 1 90 ? -10.025 5.518 12.666 1.00 96.94 90 THR A CA 1
ATOM 617 C C . THR A 1 90 ? -9.274 5.761 11.363 1.00 96.94 90 THR A C 1
ATOM 619 O O . THR A 1 90 ? -8.204 5.204 11.120 1.00 96.94 90 THR A O 1
ATOM 622 N N . LYS A 1 91 ? -9.815 6.647 10.525 1.00 97.06 91 LYS A N 1
ATOM 623 C CA . LYS A 1 91 ? -9.201 7.048 9.251 1.00 97.06 91 LYS A CA 1
ATOM 624 C C . LYS A 1 91 ? -7.852 7.750 9.468 1.00 97.06 91 LYS A C 1
ATOM 626 O O . LYS A 1 91 ? -6.960 7.673 8.626 1.00 97.06 91 LYS A O 1
ATOM 631 N N . GLU A 1 92 ? -7.699 8.421 10.601 1.00 97.31 92 GLU A N 1
ATOM 632 C CA . GLU A 1 92 ? -6.509 9.161 11.008 1.00 97.31 92 GLU A CA 1
ATOM 633 C C . GLU A 1 92 ? -5.400 8.192 11.435 1.00 97.31 92 GLU A C 1
ATOM 635 O O . GLU A 1 92 ? -4.280 8.296 10.937 1.00 97.31 92 GLU A O 1
ATOM 640 N N . SER A 1 93 ? -5.720 7.190 12.265 1.00 96.19 93 SER A N 1
ATOM 641 C CA . SER A 1 93 ? -4.780 6.121 12.623 1.00 96.19 93 SER A CA 1
ATOM 642 C C . SER A 1 93 ? -4.396 5.268 11.411 1.00 96.19 93 SER A C 1
ATOM 644 O O . SER A 1 93 ? -3.224 4.916 11.271 1.00 96.19 93 SER A O 1
ATOM 646 N N . TRP A 1 94 ? -5.337 5.010 10.496 1.00 96.50 94 TRP A N 1
ATOM 647 C CA . TRP A 1 94 ? -5.058 4.374 9.207 1.00 96.50 94 TRP A CA 1
ATOM 648 C C . TRP A 1 94 ? -4.059 5.188 8.388 1.00 96.50 94 TRP A C 1
ATOM 650 O O . TRP A 1 94 ? -3.078 4.639 7.886 1.00 96.50 94 TRP A O 1
ATOM 660 N N . ARG A 1 95 ? -4.270 6.508 8.293 1.00 97.12 95 ARG A N 1
ATOM 661 C CA . ARG A 1 95 ? -3.385 7.397 7.540 1.00 97.12 95 ARG A CA 1
ATOM 662 C C . ARG A 1 95 ? -1.968 7.384 8.095 1.00 97.12 95 ARG A C 1
ATOM 664 O O . ARG A 1 95 ? -1.052 7.068 7.347 1.00 97.12 95 ARG A O 1
ATOM 671 N N . SER A 1 96 ? -1.789 7.633 9.391 1.00 96.00 96 SER A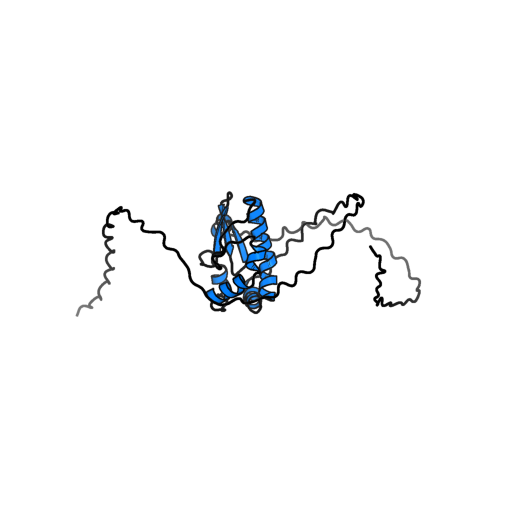 N 1
ATOM 672 C CA . SER A 1 96 ? -0.455 7.627 10.008 1.00 96.00 96 SER A CA 1
ATOM 673 C C . SER A 1 96 ? 0.238 6.259 9.942 1.00 96.00 96 SER A C 1
ATOM 675 O O . SER A 1 96 ? 1.465 6.194 9.929 1.00 96.00 96 SER A O 1
ATOM 677 N N . PHE A 1 97 ? -0.520 5.159 9.880 1.00 95.56 97 PHE A N 1
ATOM 678 C CA . PHE A 1 97 ? 0.033 3.822 9.663 1.00 95.56 97 PHE A CA 1
ATOM 679 C C . PHE A 1 97 ? 0.480 3.604 8.208 1.00 95.56 97 PHE A C 1
ATOM 681 O O . PHE A 1 97 ? 1.589 3.113 7.977 1.00 95.56 97 PHE A O 1
ATOM 688 N N . MET A 1 98 ? -0.346 3.971 7.226 1.00 96.44 98 MET A N 1
ATOM 689 C CA . MET A 1 98 ? -0.091 3.675 5.812 1.00 96.44 98 MET A CA 1
ATOM 690 C C . MET A 1 98 ? 0.786 4.688 5.088 1.00 96.44 98 MET A C 1
ATOM 692 O O . MET A 1 98 ? 1.469 4.304 4.146 1.00 96.44 98 MET A O 1
ATOM 696 N N . GLU A 1 99 ? 0.808 5.949 5.505 1.00 96.12 99 GLU A N 1
ATOM 697 C CA . GLU A 1 99 ? 1.565 7.026 4.857 1.00 96.12 99 GLU A CA 1
ATOM 698 C C . GLU A 1 99 ? 3.054 6.690 4.636 1.00 96.12 99 GLU A C 1
ATOM 700 O O . GLU A 1 99 ? 3.477 6.660 3.476 1.00 96.12 99 GLU A O 1
ATOM 705 N N . PRO A 1 100 ? 3.850 6.320 5.664 1.00 95.69 100 PRO A N 1
ATOM 706 C CA . PRO A 1 100 ? 5.258 5.970 5.458 1.00 95.69 100 PRO A CA 1
ATOM 707 C C . PRO A 1 100 ? 5.445 4.686 4.634 1.00 95.69 100 PRO A C 1
ATOM 709 O O . PRO A 1 100 ? 6.477 4.507 3.992 1.00 95.69 100 PRO A O 1
ATOM 712 N N . ARG A 1 101 ? 4.461 3.781 4.644 1.00 95.38 101 ARG A N 1
ATOM 713 C CA . ARG A 1 101 ? 4.498 2.492 3.937 1.00 95.38 101 ARG A CA 1
ATOM 714 C C . ARG A 1 101 ? 4.228 2.662 2.442 1.00 95.38 101 ARG A C 1
ATOM 716 O O . ARG A 1 101 ? 5.024 2.231 1.611 1.00 95.38 101 ARG A O 1
ATOM 723 N N . ALA A 1 102 ? 3.152 3.370 2.109 1.00 95.94 102 ALA A N 1
ATOM 724 C CA . ALA A 1 102 ? 2.800 3.728 0.743 1.00 95.94 102 ALA A CA 1
ATOM 725 C C . ALA A 1 102 ? 3.882 4.610 0.099 1.00 95.94 102 ALA A C 1
ATOM 727 O O . ALA A 1 102 ? 4.234 4.373 -1.050 1.00 95.94 102 ALA A O 1
ATOM 728 N N . ALA A 1 103 ? 4.480 5.549 0.844 1.00 95.88 103 ALA A N 1
ATOM 729 C CA . ALA A 1 103 ? 5.585 6.368 0.346 1.00 95.88 103 ALA A CA 1
ATOM 730 C C . ALA A 1 103 ? 6.840 5.545 -0.013 1.00 95.88 103 ALA A C 1
ATOM 732 O O . ALA A 1 103 ? 7.495 5.833 -1.013 1.00 95.88 103 ALA A O 1
ATOM 733 N N . VAL A 1 104 ? 7.193 4.508 0.759 1.00 94.88 104 VAL A N 1
ATOM 734 C CA . VAL A 1 104 ? 8.323 3.616 0.424 1.00 94.88 104 VAL A CA 1
ATOM 735 C C . VAL A 1 104 ? 8.037 2.818 -0.852 1.00 94.88 104 VAL A C 1
ATOM 737 O O . VAL A 1 104 ? 8.877 2.787 -1.753 1.00 94.88 104 VAL A O 1
ATOM 740 N N . ALA A 1 105 ? 6.846 2.228 -0.959 1.00 95.31 105 ALA A N 1
ATOM 741 C CA . ALA A 1 105 ? 6.437 1.463 -2.135 1.00 95.31 105 ALA A CA 1
ATOM 742 C C . ALA A 1 105 ? 6.337 2.336 -3.402 1.00 95.31 105 ALA A C 1
ATOM 744 O O . ALA A 1 105 ? 6.808 1.941 -4.469 1.00 95.31 105 ALA A O 1
ATOM 745 N N . GLU A 1 106 ? 5.795 3.550 -3.281 1.00 95.56 106 GLU A N 1
ATOM 746 C CA . GLU A 1 106 ? 5.725 4.534 -4.363 1.00 95.56 106 GLU A CA 1
ATOM 747 C C . GLU A 1 106 ? 7.108 4.941 -4.864 1.00 95.56 106 GLU A C 1
ATOM 749 O O . GLU A 1 106 ? 7.357 4.918 -6.070 1.00 95.56 106 GLU A O 1
ATOM 754 N N . ASN A 1 107 ? 8.028 5.251 -3.946 1.00 95.50 107 ASN A N 1
ATOM 755 C CA . ASN A 1 107 ? 9.397 5.611 -4.296 1.00 95.50 107 ASN A CA 1
ATOM 756 C C . ASN A 1 107 ? 10.123 4.472 -5.024 1.00 95.50 107 ASN A C 1
ATOM 758 O O . ASN A 1 107 ? 10.822 4.739 -5.998 1.00 95.50 107 ASN A O 1
ATOM 762 N N . GLU A 1 108 ? 9.959 3.211 -4.608 1.00 94.88 108 GLU A N 1
ATOM 763 C CA . GLU A 1 108 ? 10.612 2.074 -5.274 1.00 94.88 108 GLU A CA 1
ATOM 764 C C . GLU A 1 108 ? 10.050 1.820 -6.682 1.00 94.88 108 GLU A C 1
ATOM 766 O O . GLU A 1 108 ? 10.824 1.662 -7.631 1.00 94.88 108 GLU A O 1
ATOM 771 N N . VAL A 1 109 ? 8.724 1.861 -6.856 1.00 94.69 109 VAL A N 1
ATOM 772 C CA . VAL A 1 109 ? 8.094 1.749 -8.184 1.00 94.69 109 VAL A CA 1
ATOM 773 C C . VAL A 1 109 ? 8.506 2.918 -9.076 1.00 94.69 109 VAL A C 1
ATOM 775 O O . VAL A 1 109 ? 8.963 2.695 -10.196 1.00 94.69 109 VAL A O 1
ATOM 778 N N . TYR A 1 110 ? 8.431 4.159 -8.588 1.00 94.62 110 TYR A N 1
ATOM 779 C CA . TYR A 1 110 ? 8.816 5.342 -9.360 1.00 94.62 110 TYR A CA 1
ATOM 780 C C . TYR A 1 110 ? 10.308 5.332 -9.723 1.00 94.62 110 TYR A C 1
ATOM 782 O O . TYR A 1 110 ? 10.682 5.677 -10.847 1.00 94.62 110 TYR A O 1
ATOM 790 N N . ARG A 1 111 ? 11.181 4.857 -8.824 1.00 95.56 111 ARG A N 1
ATOM 791 C CA . ARG A 1 111 ? 12.620 4.698 -9.082 1.00 95.56 111 ARG A CA 1
ATOM 792 C C . ARG A 1 111 ? 12.886 3.784 -10.278 1.00 95.56 111 ARG A C 1
ATOM 794 O O . ARG A 1 111 ? 13.790 4.100 -11.058 1.00 95.56 111 ARG A O 1
ATOM 801 N N . VAL A 1 112 ? 12.121 2.700 -10.429 1.00 95.25 112 VAL A N 1
ATOM 802 C CA . VAL A 1 112 ? 12.327 1.666 -11.460 1.00 95.25 112 VAL A CA 1
ATOM 803 C C . VAL A 1 112 ? 11.522 1.926 -12.740 1.00 95.25 112 VAL A C 1
ATOM 805 O O . VAL A 1 112 ? 12.095 1.847 -13.823 1.00 95.25 112 VAL A O 1
ATOM 808 N N . ALA A 1 113 ? 10.235 2.267 -12.646 1.00 93.06 113 ALA A N 1
ATOM 809 C CA . ALA A 1 113 ? 9.351 2.472 -13.800 1.00 93.06 113 ALA A CA 1
ATOM 810 C C . ALA A 1 113 ? 9.340 3.911 -14.348 1.00 93.06 113 ALA A C 1
ATOM 812 O O . ALA A 1 113 ? 8.985 4.108 -15.504 1.00 93.06 113 ALA A O 1
ATOM 813 N N . LYS A 1 114 ? 9.727 4.918 -13.548 1.00 92.06 114 LYS A N 1
ATOM 814 C CA . LYS A 1 114 ? 9.625 6.370 -13.848 1.00 92.06 114 LYS A CA 1
ATOM 815 C C . LYS A 1 114 ? 8.207 6.930 -14.009 1.00 92.06 114 LYS A C 1
ATOM 817 O O . LYS A 1 114 ? 8.054 8.127 -14.230 1.00 92.06 114 LYS A O 1
ATOM 822 N N . TYR A 1 115 ? 7.177 6.107 -13.853 1.00 87.19 115 TYR A N 1
ATOM 823 C CA . TYR A 1 115 ? 5.781 6.527 -13.797 1.00 87.19 115 TYR A CA 1
ATOM 824 C C . TYR A 1 115 ? 5.015 5.658 -12.801 1.00 87.19 115 TYR A C 1
ATOM 826 O O . TYR A 1 115 ? 5.366 4.499 -12.580 1.00 87.19 115 TYR A O 1
ATOM 834 N N . TRP A 1 116 ? 3.950 6.216 -12.226 1.00 80.62 116 TRP A N 1
ATOM 835 C CA . TRP A 1 116 ? 2.929 5.446 -11.526 1.00 80.62 116 TRP A CA 1
ATOM 836 C C . TRP A 1 116 ? 1.667 5.436 -12.390 1.00 80.62 116 TRP A C 1
ATOM 838 O O . TRP A 1 116 ? 0.997 6.455 -12.538 1.00 80.62 116 TRP A O 1
ATOM 848 N N . GLN A 1 117 ? 1.361 4.294 -13.005 1.00 80.19 117 GLN A N 1
ATOM 849 C CA . GLN A 1 117 ? 0.095 4.060 -13.696 1.00 80.19 117 GLN A CA 1
ATOM 850 C C . GLN A 1 117 ? -0.389 2.662 -13.334 1.00 80.19 117 GLN A C 1
ATOM 852 O O . GLN A 1 117 ? 0.293 1.672 -13.586 1.00 80.19 117 GLN A O 1
ATOM 857 N N . GLY A 1 118 ? -1.562 2.590 -12.715 1.00 85.62 118 GLY A N 1
ATOM 858 C CA . GLY A 1 118 ? -2.147 1.338 -12.262 1.00 85.62 118 GLY A CA 1
ATOM 859 C C . GLY A 1 118 ? -3.557 1.548 -11.733 1.00 85.62 118 GLY A C 1
ATOM 860 O O . GLY A 1 118 ? -3.894 2.617 -11.216 1.00 85.62 118 GLY A O 1
ATOM 861 N N . LYS A 1 119 ? -4.382 0.513 -11.860 1.00 93.44 119 LYS A N 1
ATOM 862 C CA . LYS A 1 119 ? -5.712 0.450 -11.260 1.00 93.44 119 LYS A CA 1
ATOM 863 C C . LYS A 1 119 ? -5.590 -0.231 -9.906 1.00 93.44 119 LYS A C 1
ATOM 865 O O . LYS A 1 119 ? -5.086 -1.343 -9.834 1.00 93.44 119 LYS A O 1
ATOM 870 N N . CYS A 1 120 ? -6.063 0.412 -8.844 1.00 94.56 120 CYS A N 1
ATOM 871 C CA . CYS A 1 120 ? -6.050 -0.201 -7.518 1.00 94.56 120 CYS A CA 1
ATOM 872 C C . CYS A 1 120 ? -6.950 -1.443 -7.506 1.00 94.56 120 CYS A C 1
ATOM 874 O O . CYS A 1 120 ? -8.134 -1.319 -7.821 1.00 94.56 120 CYS A O 1
ATOM 876 N N . MET A 1 121 ? -6.447 -2.603 -7.078 1.00 94.44 121 MET A N 1
ATOM 877 C CA . MET A 1 121 ? -7.261 -3.827 -6.994 1.00 94.44 121 MET A CA 1
ATOM 878 C C . MET A 1 121 ? -8.437 -3.715 -6.006 1.00 94.44 121 MET A C 1
ATOM 880 O O . MET A 1 121 ? -9.509 -4.260 -6.260 1.00 94.44 121 MET A O 1
ATOM 884 N N . VAL A 1 122 ? -8.284 -2.944 -4.924 1.00 95.06 122 VAL A N 1
ATOM 885 C CA . VAL A 1 122 ? -9.357 -2.680 -3.946 1.00 95.06 122 VAL A CA 1
ATOM 886 C C . VAL A 1 122 ? -10.390 -1.701 -4.513 1.00 95.06 122 VAL A C 1
ATOM 888 O O . VAL A 1 122 ? -11.598 -1.940 -4.459 1.00 95.06 122 VAL A O 1
ATOM 891 N N . CYS A 1 123 ? -9.947 -0.574 -5.079 1.00 94.88 123 CYS A N 1
ATOM 892 C CA . CYS A 1 123 ? -10.866 0.471 -5.535 1.00 94.88 123 CYS A CA 1
ATOM 893 C C . CYS A 1 123 ? -11.449 0.230 -6.929 1.00 94.88 123 CYS A C 1
ATOM 895 O O . CYS A 1 123 ? -12.558 0.693 -7.202 1.00 94.88 123 CYS A O 1
ATOM 897 N N . LEU A 1 124 ? -10.740 -0.497 -7.792 1.00 94.69 124 LEU A N 1
ATOM 898 C CA . LEU A 1 124 ? -10.942 -0.576 -9.245 1.00 94.69 124 LEU A CA 1
ATOM 899 C C . LEU A 1 124 ? -10.913 0.799 -9.941 1.00 94.69 124 LEU A C 1
ATOM 901 O O . LEU A 1 124 ? -11.425 0.962 -11.050 1.00 94.69 124 LEU A O 1
ATOM 905 N N . SER A 1 125 ? -10.288 1.785 -9.296 1.00 94.06 125 SER A N 1
ATOM 906 C CA . SER A 1 125 ? -10.080 3.149 -9.791 1.00 94.06 125 SER A CA 1
ATOM 907 C C . SER A 1 125 ? -8.619 3.355 -10.170 1.00 94.06 125 SER A C 1
ATOM 909 O O . SER A 1 125 ? -7.730 2.755 -9.561 1.00 94.06 125 SER A O 1
ATOM 911 N N . ASP A 1 126 ? -8.381 4.221 -11.146 1.00 94.50 126 ASP A N 1
ATOM 912 C CA . ASP A 1 126 ? -7.037 4.547 -11.613 1.00 94.50 126 ASP A CA 1
ATOM 913 C C . ASP A 1 126 ? -6.318 5.434 -10.583 1.00 94.50 126 ASP A C 1
ATOM 915 O O . ASP A 1 126 ? -6.915 6.336 -9.987 1.00 94.50 126 ASP A O 1
ATOM 919 N N . MET A 1 127 ? -5.043 5.143 -10.327 1.00 93.44 127 MET A N 1
ATOM 920 C CA . MET A 1 127 ? -4.228 5.813 -9.310 1.00 93.44 127 MET A CA 1
ATOM 921 C C . MET A 1 127 ? -3.249 6.795 -9.959 1.00 93.44 127 MET A C 1
ATOM 923 O O . MET A 1 127 ? -2.485 6.402 -10.837 1.00 93.44 127 MET A O 1
ATOM 927 N N . ARG A 1 128 ? -3.230 8.050 -9.488 1.00 91.12 128 ARG A N 1
ATOM 928 C CA . ARG A 1 128 ? -2.204 9.052 -9.858 1.00 91.12 128 ARG A CA 1
ATOM 929 C C . ARG A 1 128 ? -0.925 8.958 -9.019 1.00 91.12 128 ARG A C 1
ATOM 931 O O . ARG A 1 128 ? 0.109 9.460 -9.439 1.00 91.12 128 ARG A O 1
ATOM 938 N N . GLY A 1 129 ? -1.015 8.289 -7.875 1.00 93.06 129 GLY A N 1
ATOM 939 C CA . GLY A 1 129 ? 0.075 7.979 -6.962 1.00 93.06 129 GLY A CA 1
ATOM 940 C C . GLY A 1 129 ? -0.427 7.023 -5.882 1.00 93.06 129 GLY A C 1
ATOM 941 O O . GLY A 1 129 ? -1.633 6.981 -5.602 1.00 93.06 129 GLY A O 1
ATOM 942 N N . LEU A 1 130 ? 0.462 6.220 -5.302 1.00 94.44 130 LEU A N 1
ATOM 943 C CA . LEU A 1 130 ? 0.088 5.239 -4.283 1.00 94.44 130 LEU A CA 1
ATOM 944 C C . LEU A 1 130 ? -0.193 5.921 -2.942 1.00 94.44 130 LEU A C 1
ATOM 946 O O . LEU A 1 130 ? -1.227 5.638 -2.341 1.00 94.44 130 LEU A O 1
ATOM 950 N N . SER A 1 131 ? 0.670 6.833 -2.482 1.00 95.00 131 SER A N 1
ATOM 951 C CA . SER A 1 131 ? 0.463 7.546 -1.213 1.00 95.00 131 SER A CA 1
ATOM 952 C C . SER A 1 131 ? -0.856 8.321 -1.209 1.00 95.00 131 SER A C 1
ATOM 954 O O . SER A 1 131 ? -1.687 8.110 -0.328 1.00 95.00 131 SER A O 1
ATOM 956 N N . GLU A 1 132 ? -1.124 9.132 -2.233 1.00 95.81 132 GLU A N 1
ATOM 957 C CA . GLU A 1 132 ? -2.379 9.885 -2.346 1.00 95.81 132 GLU A CA 1
ATOM 958 C C . GLU A 1 132 ? -3.610 8.956 -2.363 1.00 95.81 132 GLU A C 1
ATOM 960 O O . GLU A 1 132 ? -4.583 9.179 -1.634 1.00 95.81 132 GLU A O 1
ATOM 965 N N . HIS A 1 133 ? -3.568 7.873 -3.151 1.00 96.44 133 HIS A N 1
ATOM 966 C CA . HIS A 1 133 ? -4.700 6.955 -3.273 1.00 96.44 133 HIS A CA 1
ATOM 967 C C . HIS A 1 133 ? -4.981 6.181 -1.975 1.00 96.44 133 HIS A C 1
ATOM 969 O O . HIS A 1 133 ? -6.137 6.103 -1.544 1.00 96.44 133 HIS A O 1
ATOM 975 N N . MET A 1 134 ? -3.943 5.637 -1.334 1.00 96.81 134 MET A N 1
ATOM 976 C CA . MET A 1 134 ? -4.050 4.817 -0.117 1.00 96.81 134 MET A CA 1
ATOM 977 C C . MET A 1 134 ? -4.604 5.577 1.086 1.00 96.81 134 MET A C 1
ATOM 979 O O . MET A 1 134 ? -5.302 5.007 1.930 1.00 96.81 134 MET A O 1
ATOM 983 N N . LEU A 1 135 ? -4.314 6.876 1.150 1.00 97.25 135 LEU A N 1
ATOM 984 C CA . LEU A 1 135 ? -4.728 7.770 2.230 1.00 97.25 135 LEU A CA 1
ATOM 985 C C . LEU A 1 135 ? -6.096 8.431 1.976 1.00 97.25 135 LEU A C 1
ATOM 987 O O . LEU A 1 135 ? -6.582 9.218 2.805 1.00 97.25 135 LEU A O 1
ATOM 991 N N . SER A 1 136 ? -6.726 8.106 0.840 1.00 97.62 136 SER A N 1
ATOM 992 C CA . SER A 1 136 ? -8.050 8.589 0.462 1.00 97.62 136 SER A CA 1
ATOM 993 C C . SER A 1 136 ? -9.164 7.899 1.257 1.00 97.62 136 SER A C 1
ATOM 995 O O . SER A 1 136 ? -9.124 6.709 1.574 1.00 97.62 136 SER A O 1
ATOM 997 N N . GLU A 1 137 ? -10.230 8.647 1.547 1.00 97.75 137 GLU A N 1
ATOM 998 C CA . GLU A 1 137 ? -11.385 8.105 2.272 1.00 97.75 137 GLU A CA 1
ATOM 999 C C . GLU A 1 137 ? -12.123 7.016 1.484 1.00 97.75 137 GLU A C 1
ATOM 1001 O O . GLU A 1 137 ? -12.632 6.060 2.070 1.00 97.75 137 GLU A O 1
ATOM 1006 N N . LYS A 1 138 ? -12.156 7.153 0.152 1.00 97.31 138 LYS A N 1
ATOM 1007 C CA . LYS A 1 138 ? -12.775 6.181 -0.756 1.00 97.31 138 LYS A CA 1
ATOM 1008 C C . LYS A 1 138 ? -12.068 4.828 -0.656 1.00 97.31 138 LYS A C 1
ATOM 1010 O O . LYS A 1 138 ? -12.752 3.812 -0.551 1.00 97.31 138 LYS A O 1
ATOM 1015 N N . HIS A 1 139 ? -10.732 4.825 -0.612 1.00 97.62 139 HIS A N 1
ATOM 1016 C CA . HIS A 1 139 ? -9.953 3.606 -0.413 1.00 97.62 139 HIS A CA 1
ATOM 1017 C C . HIS A 1 139 ? -10.209 2.997 0.966 1.00 97.62 139 HIS A C 1
ATOM 1019 O O . HIS A 1 139 ? -10.649 1.853 1.043 1.00 97.62 139 HIS A O 1
ATOM 1025 N N . TYR A 1 140 ? -10.039 3.769 2.045 1.00 98.06 140 TYR A N 1
ATOM 1026 C CA . TYR A 1 140 ? -10.258 3.292 3.418 1.00 98.06 140 TYR A CA 1
ATOM 1027 C C . TYR A 1 140 ? -11.648 2.658 3.616 1.00 98.06 140 TYR A C 1
ATOM 1029 O O . TYR A 1 140 ? -11.757 1.537 4.113 1.00 98.06 140 TYR A O 1
ATOM 1037 N N . LYS A 1 141 ? -12.719 3.321 3.153 1.00 97.81 141 LYS A N 1
ATOM 1038 C CA . LYS A 1 141 ? -14.093 2.795 3.251 1.00 97.81 141 LYS A CA 1
ATOM 1039 C C . LYS A 1 141 ? -14.314 1.527 2.422 1.00 97.81 141 LYS A C 1
ATOM 1041 O O . LYS A 1 141 ? -15.054 0.645 2.862 1.00 97.81 141 LYS A O 1
ATOM 1046 N N . LYS A 1 142 ? -13.700 1.418 1.238 1.00 97.31 142 LYS A N 1
ATOM 1047 C CA . LYS A 1 142 ? -13.870 0.256 0.354 1.00 97.31 142 LYS A CA 1
ATOM 1048 C C . LYS A 1 142 ? -13.050 -0.947 0.825 1.00 97.31 142 LYS A C 1
ATOM 1050 O O . LYS A 1 142 ? -13.602 -2.043 0.875 1.00 97.31 142 LYS A O 1
ATOM 1055 N N . LEU A 1 143 ? -11.813 -0.730 1.277 1.00 97.19 143 LEU A N 1
ATOM 1056 C CA . LEU A 1 143 ? -10.985 -1.746 1.935 1.00 97.19 143 LEU A CA 1
ATOM 1057 C C . LEU A 1 143 ? -11.666 -2.275 3.204 1.00 97.19 143 LEU A C 1
ATOM 1059 O O . LEU A 1 143 ? -11.852 -3.482 3.344 1.00 97.19 143 LEU A O 1
ATOM 1063 N N . GLY A 1 144 ? -12.112 -1.370 4.084 1.00 96.69 144 GLY A N 1
ATOM 1064 C CA . GLY A 1 144 ? -12.849 -1.713 5.301 1.00 96.69 144 GLY A CA 1
ATOM 1065 C C . GLY A 1 144 ? -14.099 -2.543 5.007 1.00 96.69 144 GLY A C 1
ATOM 1066 O O . GLY A 1 144 ? -14.308 -3.583 5.624 1.00 96.69 144 GLY A O 1
ATOM 1067 N N . SER A 1 145 ? -14.881 -2.158 3.994 1.00 96.75 145 SER A N 1
ATOM 1068 C CA . SER A 1 145 ? -16.041 -2.941 3.539 1.00 96.75 145 SER A CA 1
ATOM 1069 C C . SER A 1 145 ? -15.656 -4.334 3.017 1.00 96.75 145 SER A C 1
ATOM 1071 O O . SER A 1 145 ? -16.319 -5.308 3.363 1.00 96.75 145 SER A O 1
ATOM 1073 N N . GLN A 1 146 ? -14.570 -4.462 2.244 1.00 95.44 146 GLN A N 1
ATOM 1074 C CA . GLN A 1 146 ? -14.100 -5.746 1.701 1.00 95.44 146 GLN A CA 1
ATOM 1075 C C . GLN A 1 146 ? -13.668 -6.732 2.802 1.00 95.44 146 GLN A C 1
ATOM 1077 O O . GLN A 1 146 ? -13.894 -7.934 2.668 1.00 95.44 146 GLN A O 1
ATOM 1082 N N . ILE A 1 147 ? -13.110 -6.234 3.913 1.00 95.75 147 ILE A N 1
ATOM 1083 C CA . ILE A 1 147 ? -12.771 -7.038 5.104 1.00 95.75 147 ILE A CA 1
ATOM 1084 C C . ILE A 1 147 ? -13.897 -7.075 6.156 1.00 95.75 147 ILE A C 1
ATOM 1086 O O . ILE A 1 147 ? -13.693 -7.555 7.268 1.00 95.75 147 ILE A O 1
ATOM 1090 N N . ASN A 1 148 ? -15.100 -6.581 5.835 1.00 95.81 148 ASN A N 1
ATOM 1091 C CA . ASN A 1 148 ? -16.246 -6.477 6.754 1.00 95.81 148 ASN A CA 1
ATOM 1092 C C . ASN A 1 148 ? -15.922 -5.754 8.082 1.00 95.81 148 ASN A C 1
ATOM 1094 O O . ASN A 1 148 ? -16.468 -6.098 9.130 1.00 95.81 148 ASN A O 1
ATOM 1098 N N . TRP A 1 149 ? -15.001 -4.785 8.045 1.00 95.69 149 TRP A N 1
ATOM 1099 C CA . TRP A 1 149 ? -14.444 -4.059 9.195 1.00 95.69 149 TRP A CA 1
ATOM 1100 C C . TRP A 1 149 ? -13.848 -4.956 10.294 1.00 95.69 149 TRP A C 1
ATOM 1102 O O . TRP A 1 149 ? -13.647 -4.520 11.426 1.00 95.69 149 TRP A O 1
ATOM 1112 N N . LYS A 1 150 ? -13.522 -6.207 9.952 1.00 95.44 150 LYS A N 1
ATOM 1113 C CA . LYS A 1 150 ? -12.836 -7.167 10.814 1.00 95.44 150 LYS A CA 1
ATOM 1114 C C . LYS A 1 150 ? -11.426 -7.352 10.283 1.00 95.44 150 LYS A C 1
ATOM 1116 O O . LYS A 1 150 ? -11.224 -7.932 9.219 1.00 95.44 150 LYS A O 1
ATOM 1121 N N . VAL A 1 151 ? -10.453 -6.834 11.025 1.00 94.50 151 VAL A N 1
ATOM 1122 C CA . VAL A 1 151 ? -9.037 -7.006 10.697 1.00 94.50 151 VAL A CA 1
ATOM 1123 C C . VAL A 1 151 ? -8.711 -8.509 10.726 1.00 94.50 151 VAL A C 1
ATOM 1125 O O . VAL A 1 151 ? -9.013 -9.163 11.726 1.00 94.50 151 VAL A O 1
ATOM 1128 N N . PRO A 1 152 ? -8.163 -9.093 9.643 1.00 94.81 152 PRO A N 1
ATOM 1129 C CA . PRO A 1 152 ? -7.790 -10.507 9.632 1.00 94.81 152 PRO A CA 1
ATOM 1130 C C . PRO A 1 152 ? -6.627 -10.782 10.601 1.00 94.81 152 PRO A C 1
ATOM 1132 O O . PRO A 1 152 ? -5.821 -9.890 10.864 1.00 94.81 152 PRO A O 1
ATOM 1135 N N . GLU A 1 153 ? -6.505 -12.024 11.099 1.00 93.88 153 GLU A N 1
ATOM 1136 C CA . GLU A 1 153 ? -5.360 -12.441 11.934 1.00 93.88 153 GLU A CA 1
ATOM 1137 C C . GLU A 1 153 ? -4.043 -12.030 11.243 1.00 93.88 153 GLU A C 1
ATOM 1139 O O . GLU A 1 153 ? -3.927 -12.249 10.035 1.00 93.88 153 GLU A O 1
ATOM 1144 N N . PRO A 1 154 ? -3.027 -11.498 11.954 1.00 91.75 154 PRO A N 1
ATOM 1145 C CA . PRO A 1 154 ? -1.795 -11.003 11.333 1.00 91.75 154 PRO A CA 1
ATOM 1146 C C . PRO A 1 154 ? -1.120 -11.975 10.348 1.00 91.75 154 PRO A C 1
ATOM 1148 O O . PRO A 1 154 ? -0.602 -11.542 9.324 1.00 91.75 154 PRO A O 1
ATOM 1151 N N . LYS A 1 155 ? -1.193 -13.292 10.598 1.00 92.38 155 LYS A N 1
ATOM 1152 C CA . LYS A 1 155 ? -0.691 -14.327 9.671 1.00 92.38 155 LYS A CA 1
ATOM 1153 C C . LYS A 1 155 ? -1.438 -14.365 8.336 1.00 92.38 155 LYS A C 1
ATOM 1155 O O . LYS A 1 155 ? -0.831 -14.623 7.306 1.00 92.38 155 LYS A O 1
ATOM 1160 N N . VAL A 1 156 ? -2.750 -14.135 8.364 1.00 94.94 156 VAL A N 1
ATOM 1161 C CA . VAL A 1 156 ? -3.598 -14.040 7.171 1.00 94.94 156 VAL A CA 1
ATOM 1162 C C . VAL A 1 156 ? -3.425 -12.668 6.520 1.00 94.94 156 VAL A C 1
ATOM 1164 O O . VAL A 1 156 ? -3.406 -12.582 5.299 1.00 94.94 156 VAL A O 1
ATOM 1167 N N . ALA A 1 157 ? -3.260 -11.600 7.306 1.00 94.81 157 ALA A N 1
ATOM 1168 C CA . ALA A 1 157 ? -3.037 -10.249 6.795 1.00 94.81 157 ALA A CA 1
ATOM 1169 C C . ALA A 1 157 ? -1.780 -10.162 5.909 1.00 94.81 157 ALA A C 1
ATOM 1171 O O . ALA A 1 157 ? -1.875 -9.638 4.799 1.00 94.81 157 ALA A O 1
ATOM 1172 N N . SER A 1 158 ? -0.649 -10.726 6.355 1.00 93.06 158 SER A N 1
ATOM 1173 C CA . SER A 1 158 ? 0.634 -10.762 5.622 1.00 93.06 158 SER A CA 1
ATOM 1174 C C . SER A 1 158 ? 0.741 -11.875 4.558 1.00 93.06 158 SER A C 1
ATOM 1176 O O . SER A 1 158 ? 1.821 -12.117 4.025 1.00 93.06 158 SER A O 1
ATOM 1178 N N . ASP A 1 159 ? -0.351 -12.568 4.222 1.00 94.00 159 ASP A N 1
ATOM 1179 C CA . ASP A 1 159 ? -0.359 -13.614 3.191 1.00 94.00 159 ASP A CA 1
ATOM 1180 C C . ASP A 1 159 ? -0.378 -13.007 1.770 1.00 94.00 159 ASP A C 1
ATOM 1182 O O . ASP A 1 159 ? -1.373 -12.429 1.323 1.00 94.00 159 ASP A O 1
ATOM 1186 N N . TRP A 1 160 ? 0.727 -13.180 1.036 1.00 94.56 160 TRP A N 1
ATOM 1187 C CA . TRP A 1 160 ? 0.945 -12.655 -0.322 1.00 94.56 160 TRP A CA 1
ATOM 1188 C C . TRP A 1 160 ? 0.059 -13.278 -1.423 1.00 94.56 160 TRP A C 1
ATOM 1190 O O . TRP A 1 160 ? 0.110 -12.841 -2.575 1.00 94.56 160 TRP A O 1
ATOM 1200 N N . SER A 1 161 ? -0.756 -14.290 -1.099 1.00 94.56 161 SER A N 1
ATOM 1201 C CA . SER A 1 161 ? -1.720 -14.911 -2.024 1.00 94.56 161 SER A CA 1
ATOM 1202 C C . SER A 1 161 ? -3.101 -14.234 -2.045 1.00 94.56 161 SER A C 1
ATOM 1204 O O . SER A 1 161 ? -3.979 -14.628 -2.815 1.00 94.56 161 SER A O 1
ATOM 1206 N N . ARG A 1 162 ? -3.333 -13.233 -1.187 1.00 95.12 162 ARG A N 1
ATOM 1207 C CA . ARG A 1 162 ? -4.669 -12.673 -0.928 1.00 95.12 162 ARG A CA 1
ATOM 1208 C C . ARG A 1 162 ? -5.083 -11.593 -1.927 1.00 95.12 162 ARG A C 1
ATOM 1210 O O . ARG A 1 162 ? -4.269 -10.845 -2.448 1.00 95.12 162 ARG A O 1
ATOM 1217 N N . GLN A 1 163 ? -6.397 -11.436 -2.102 1.00 94.44 163 GLN A N 1
ATOM 1218 C CA . GLN A 1 163 ? -7.019 -10.429 -2.983 1.00 94.44 163 GLN A CA 1
ATOM 1219 C C . GLN A 1 163 ? -6.703 -8.957 -2.636 1.00 94.44 163 GLN A C 1
ATOM 1221 O O . GLN A 1 163 ? -6.968 -8.069 -3.440 1.00 94.44 163 GLN A O 1
ATOM 1226 N N . TRP A 1 164 ? -6.174 -8.688 -1.439 1.00 94.56 164 TRP A N 1
ATOM 1227 C CA . TRP A 1 164 ? -5.711 -7.366 -1.000 1.00 94.56 164 TRP A CA 1
ATOM 1228 C C . TRP A 1 164 ? -4.204 -7.165 -1.223 1.00 94.56 164 TRP A C 1
ATOM 1230 O O . TRP A 1 164 ? -3.599 -6.289 -0.614 1.00 94.56 164 TRP A O 1
ATOM 1240 N N . VAL A 1 165 ? -3.580 -7.970 -2.079 1.00 95.75 165 VAL A N 1
ATOM 1241 C CA . VAL A 1 165 ? -2.183 -7.815 -2.487 1.00 95.75 165 VAL A CA 1
ATOM 1242 C C . VAL A 1 165 ? -2.162 -7.430 -3.959 1.00 95.75 165 VAL A C 1
ATOM 1244 O O . VAL A 1 165 ? -2.681 -8.162 -4.801 1.00 95.75 165 VAL A O 1
ATOM 1247 N N . ASP A 1 166 ? -1.578 -6.275 -4.271 1.00 95.19 166 ASP A N 1
ATOM 1248 C CA . ASP A 1 166 ? -1.340 -5.874 -5.655 1.00 95.19 166 ASP A CA 1
ATOM 1249 C C . ASP A 1 166 ? -0.090 -6.544 -6.228 1.00 95.19 166 ASP A C 1
ATOM 1251 O O . ASP A 1 166 ? 0.860 -6.850 -5.501 1.00 95.19 166 ASP A O 1
ATOM 1255 N N . ARG A 1 167 ? -0.093 -6.746 -7.546 1.00 95.31 167 ARG A N 1
ATOM 1256 C CA . ARG A 1 167 ? 0.962 -7.413 -8.316 1.00 95.31 167 ARG A CA 1
ATOM 1257 C C . ARG A 1 167 ? 1.370 -6.509 -9.472 1.00 95.31 167 ARG A C 1
ATOM 1259 O O . ARG A 1 167 ? 0.819 -6.584 -10.567 1.00 95.31 167 ARG A O 1
ATOM 1266 N N . ILE A 1 168 ? 2.342 -5.643 -9.212 1.00 94.31 168 ILE A N 1
ATOM 1267 C CA . ILE A 1 168 ? 2.811 -4.626 -10.151 1.00 94.31 168 ILE A CA 1
ATOM 1268 C C . ILE A 1 168 ? 3.999 -5.192 -10.935 1.00 94.31 168 ILE A C 1
ATOM 1270 O O . ILE A 1 168 ? 5.072 -5.425 -10.379 1.00 94.31 168 ILE A O 1
ATOM 1274 N N . THR A 1 169 ? 3.832 -5.414 -12.237 1.00 94.75 169 THR A N 1
ATOM 1275 C CA . THR A 1 169 ? 4.924 -5.881 -13.106 1.00 94.75 169 THR A CA 1
ATOM 1276 C C . THR A 1 169 ? 5.871 -4.726 -13.429 1.00 94.75 169 THR A C 1
ATOM 1278 O O . THR A 1 169 ? 5.511 -3.812 -14.169 1.00 94.75 169 THR A O 1
ATOM 1281 N N . LEU A 1 170 ? 7.097 -4.773 -12.902 1.00 95.31 170 LEU A N 1
ATOM 1282 C CA . LEU A 1 170 ? 8.160 -3.801 -13.173 1.00 95.31 170 LEU A CA 1
ATOM 1283 C C . LEU A 1 170 ? 9.263 -4.425 -14.049 1.00 95.31 170 LEU A C 1
ATOM 1285 O O . LEU A 1 170 ? 9.435 -5.644 -14.039 1.00 95.31 170 LEU A O 1
ATOM 1289 N N . PRO A 1 171 ? 10.111 -3.617 -14.717 1.00 95.06 171 PRO A N 1
ATOM 1290 C CA . PRO A 1 171 ? 11.302 -4.105 -15.427 1.00 95.06 171 PRO A CA 1
ATOM 1291 C C . PRO A 1 171 ? 12.262 -4.977 -14.596 1.00 95.06 171 PRO A C 1
ATOM 1293 O O . PRO A 1 171 ? 13.007 -5.772 -15.158 1.00 95.06 171 PRO A O 1
ATOM 1296 N N . ARG A 1 172 ? 12.256 -4.835 -13.261 1.00 94.12 172 ARG A N 1
ATOM 1297 C CA . ARG A 1 172 ? 13.063 -5.641 -12.323 1.00 94.12 172 ARG A CA 1
ATOM 1298 C C . ARG A 1 172 ? 12.387 -6.962 -11.904 1.00 94.12 172 ARG A C 1
ATOM 1300 O O . ARG A 1 172 ? 13.048 -7.813 -11.320 1.00 94.12 172 ARG A O 1
ATOM 1307 N N . GLY A 1 173 ? 11.096 -7.140 -12.186 1.00 95.44 173 GLY A N 1
ATOM 1308 C CA . GLY A 1 173 ? 10.286 -8.285 -11.762 1.00 95.44 173 GLY A CA 1
ATOM 1309 C C . GLY A 1 173 ? 8.930 -7.863 -11.188 1.00 95.44 173 GLY A C 1
ATOM 1310 O O . GLY A 1 173 ? 8.558 -6.690 -11.231 1.00 95.44 173 GLY A O 1
ATOM 1311 N N . VAL A 1 174 ? 8.189 -8.821 -10.629 1.00 96.25 174 VAL A N 1
ATOM 1312 C CA . VAL A 1 174 ? 6.908 -8.552 -9.958 1.00 96.25 174 VAL A CA 1
ATOM 1313 C C . VAL A 1 174 ? 7.169 -7.903 -8.598 1.00 96.25 174 VAL A C 1
ATOM 1315 O O . VAL A 1 174 ? 7.866 -8.471 -7.756 1.00 96.25 174 VAL A O 1
ATOM 1318 N N . PHE A 1 175 ? 6.604 -6.719 -8.386 1.00 95.75 175 PHE A N 1
ATOM 1319 C CA . PHE A 1 175 ? 6.589 -6.010 -7.113 1.00 95.75 175 PHE A CA 1
ATOM 1320 C C . PHE A 1 175 ? 5.224 -6.194 -6.444 1.00 95.75 175 PHE A C 1
ATOM 1322 O O . PHE A 1 175 ? 4.181 -5.954 -7.055 1.00 95.75 175 PHE A O 1
ATOM 1329 N N . LEU A 1 176 ? 5.238 -6.648 -5.196 1.00 96.25 176 LEU A N 1
ATOM 1330 C CA . LEU A 1 176 ? 4.058 -6.913 -4.385 1.00 96.25 176 LEU A CA 1
ATOM 1331 C C . LEU A 1 176 ? 3.817 -5.748 -3.423 1.00 96.25 176 LEU A C 1
ATOM 1333 O O . LEU A 1 176 ? 4.758 -5.249 -2.802 1.00 96.25 176 LEU A O 1
ATOM 1337 N N . PHE A 1 177 ? 2.555 -5.351 -3.262 1.00 96.25 177 PHE A N 1
ATOM 1338 C CA . PHE A 1 177 ? 2.135 -4.370 -2.257 1.00 96.25 177 PHE A CA 1
ATOM 1339 C C . PHE A 1 177 ? 0.903 -4.869 -1.503 1.00 96.25 177 PHE A C 1
ATOM 1341 O O . PHE A 1 177 ? -0.124 -5.164 -2.111 1.00 96.25 177 PHE A O 1
ATOM 1348 N N . ASN A 1 178 ? 0.989 -4.963 -0.179 1.00 96.56 178 ASN A N 1
ATOM 1349 C CA . ASN A 1 178 ? -0.109 -5.422 0.663 1.00 96.56 178 ASN A CA 1
ATOM 1350 C C . ASN A 1 178 ? -0.978 -4.236 1.104 1.00 96.56 178 ASN A C 1
ATOM 1352 O O . ASN A 1 178 ? -0.555 -3.405 1.906 1.00 96.56 178 ASN A O 1
ATOM 1356 N N . TYR A 1 179 ? -2.219 -4.176 0.622 1.00 96.44 179 TYR A N 1
ATOM 1357 C CA . TYR A 1 179 ? -3.155 -3.093 0.924 1.00 96.44 179 TYR A CA 1
ATOM 1358 C C . TYR A 1 179 ? -3.597 -3.031 2.392 1.00 96.44 179 TYR A C 1
ATOM 1360 O O . TYR A 1 179 ? -4.111 -1.994 2.791 1.00 96.44 179 TYR A O 1
ATOM 1368 N N . ILE A 1 180 ? -3.407 -4.090 3.191 1.00 96.12 180 ILE A N 1
ATOM 1369 C CA . ILE A 1 180 ? -3.766 -4.136 4.620 1.00 96.12 180 ILE A CA 1
ATOM 1370 C C . ILE A 1 180 ? -2.568 -3.785 5.506 1.00 96.12 180 ILE A C 1
ATOM 1372 O O . ILE A 1 180 ? -2.686 -2.927 6.379 1.00 96.12 180 ILE A O 1
ATOM 1376 N N . THR A 1 181 ? -1.423 -4.446 5.312 1.00 95.75 181 THR A N 1
ATOM 1377 C CA . THR A 1 181 ? -0.240 -4.266 6.176 1.00 95.75 181 THR A CA 1
ATOM 1378 C C . THR A 1 181 ? 0.684 -3.141 5.712 1.00 95.75 181 THR A C 1
ATOM 1380 O O . THR A 1 181 ? 1.535 -2.695 6.483 1.00 95.75 181 THR A O 1
ATOM 1383 N N . GLY A 1 182 ? 0.533 -2.694 4.459 1.00 95.44 182 GLY A N 1
ATOM 1384 C CA . GLY A 1 182 ? 1.432 -1.775 3.759 1.00 95.44 182 GLY A CA 1
ATOM 1385 C C . GLY A 1 182 ? 2.841 -2.331 3.532 1.00 95.44 182 GLY A C 1
ATOM 1386 O O . GLY A 1 182 ? 3.745 -1.577 3.183 1.00 95.44 182 GLY A O 1
ATOM 1387 N N . GLU A 1 183 ? 3.051 -3.632 3.739 1.00 95.00 183 GLU A N 1
ATOM 1388 C CA . GLU A 1 183 ? 4.300 -4.297 3.374 1.00 95.00 183 GLU A CA 1
ATOM 1389 C C . GLU A 1 183 ? 4.481 -4.299 1.850 1.00 95.00 183 GLU A C 1
ATOM 1391 O O . GLU A 1 183 ? 3.515 -4.404 1.089 1.00 95.00 183 GLU A O 1
ATOM 1396 N N . SER A 1 184 ? 5.731 -4.204 1.397 1.00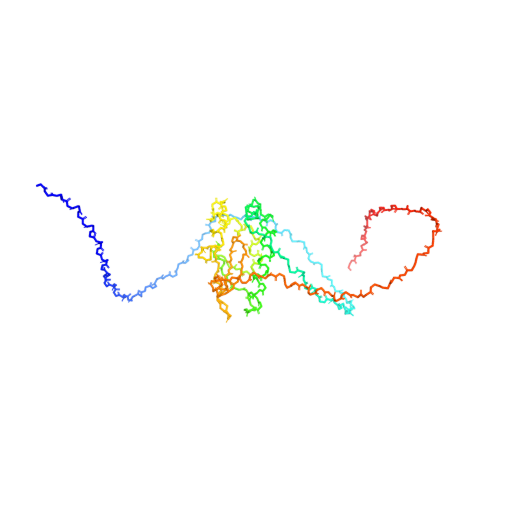 95.50 184 SER A N 1
ATOM 1397 C CA . SER A 1 184 ? 6.059 -4.113 -0.026 1.00 95.50 184 SER A CA 1
ATOM 1398 C C . SER A 1 184 ? 7.421 -4.722 -0.340 1.00 95.50 184 SER A C 1
ATOM 1400 O O . SER A 1 184 ? 8.356 -4.540 0.441 1.00 95.50 184 SER A O 1
ATOM 1402 N N . GLY A 1 185 ? 7.570 -5.361 -1.498 1.00 95.38 185 GLY A N 1
ATOM 1403 C CA . GLY A 1 185 ? 8.846 -5.929 -1.940 1.00 95.38 185 GLY A CA 1
ATOM 1404 C C . GLY A 1 185 ? 8.721 -6.699 -3.251 1.00 95.38 185 GLY A C 1
ATOM 1405 O O . GLY A 1 185 ? 7.624 -6.862 -3.778 1.00 95.38 185 GLY A O 1
ATOM 1406 N N . TYR A 1 186 ? 9.835 -7.185 -3.798 1.00 96.00 186 TYR A N 1
ATOM 1407 C CA . TYR A 1 186 ? 9.785 -8.034 -4.992 1.00 96.00 186 TYR A CA 1
ATOM 1408 C C . TYR A 1 186 ? 9.356 -9.452 -4.629 1.00 96.00 186 TYR A C 1
ATOM 1410 O O . TYR A 1 186 ? 9.754 -9.984 -3.596 1.00 96.00 186 TYR A O 1
ATOM 1418 N N . GLU A 1 187 ? 8.592 -10.094 -5.509 1.00 95.38 187 GLU A N 1
ATOM 1419 C CA . GLU A 1 187 ? 8.118 -11.468 -5.316 1.00 95.38 187 GLU A CA 1
ATOM 1420 C C . GLU A 1 187 ? 9.278 -12.458 -5.114 1.00 95.38 187 GLU A C 1
ATOM 1422 O O . GLU A 1 187 ? 9.197 -13.332 -4.255 1.00 95.38 187 GLU A O 1
ATOM 1427 N N . ALA A 1 188 ? 10.393 -12.267 -5.827 1.00 93.69 188 ALA A N 1
ATOM 1428 C CA . ALA A 1 188 ? 11.609 -13.060 -5.645 1.00 93.69 188 ALA A CA 1
ATOM 1429 C C . ALA A 1 188 ? 12.221 -12.897 -4.240 1.00 93.69 188 ALA A C 1
ATOM 1431 O O . ALA A 1 188 ? 12.633 -13.886 -3.637 1.00 93.69 188 ALA A O 1
ATOM 1432 N N . ASP A 1 189 ? 12.229 -11.675 -3.697 1.00 92.19 189 ASP A N 1
ATOM 1433 C CA . ASP A 1 189 ? 12.767 -11.391 -2.364 1.00 92.19 189 ASP A CA 1
ATOM 1434 C C . ASP A 1 189 ? 11.827 -11.923 -1.265 1.00 92.19 189 ASP A C 1
ATOM 1436 O O . ASP A 1 189 ? 12.294 -12.461 -0.265 1.00 92.19 189 ASP A O 1
ATOM 1440 N N . LEU A 1 190 ? 10.506 -11.812 -1.453 1.00 88.44 19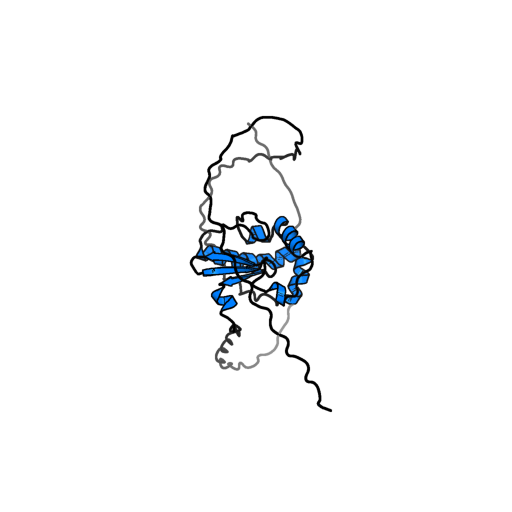0 LEU A N 1
ATOM 1441 C CA . LEU A 1 190 ? 9.486 -12.169 -0.457 1.00 88.44 190 LEU A CA 1
ATOM 1442 C C . LEU A 1 190 ? 9.149 -13.667 -0.421 1.00 88.44 190 LEU A C 1
ATOM 1444 O O . LEU A 1 190 ? 8.940 -14.211 0.660 1.00 88.44 190 LEU A O 1
ATOM 1448 N N . LEU A 1 191 ? 9.096 -14.340 -1.577 1.00 83.12 191 LEU A N 1
ATOM 1449 C CA . LEU A 1 191 ? 8.781 -15.773 -1.672 1.00 83.12 191 LEU A CA 1
ATOM 1450 C C . LEU A 1 191 ? 10.034 -16.653 -1.764 1.00 83.12 191 LEU A C 1
ATOM 1452 O O . LEU A 1 191 ? 10.004 -17.801 -1.325 1.00 83.12 191 LEU A O 1
ATOM 1456 N N . GLY A 1 192 ? 11.144 -16.130 -2.298 1.00 69.19 192 GLY A N 1
ATOM 1457 C CA . GLY A 1 192 ? 12.433 -16.828 -2.302 1.00 69.19 192 GLY A CA 1
ATOM 1458 C C . GLY A 1 192 ? 13.101 -16.856 -0.924 1.00 69.19 192 GLY A C 1
ATOM 1459 O O . GLY A 1 192 ? 13.801 -17.815 -0.597 1.00 69.19 192 GLY A O 1
ATOM 1460 N N . SER A 1 193 ? 12.840 -15.857 -0.072 1.00 55.06 193 SER A N 1
ATOM 1461 C CA . SER A 1 193 ? 13.395 -15.786 1.287 1.00 55.06 193 SER A CA 1
ATOM 1462 C C . SER A 1 193 ? 12.608 -16.622 2.302 1.00 55.06 193 SER A C 1
ATOM 1464 O O . SER A 1 193 ? 12.169 -16.121 3.335 1.00 55.06 193 SER A O 1
ATOM 1466 N N . GLY A 1 194 ? 12.570 -17.944 2.096 1.00 46.19 194 GLY A N 1
ATOM 1467 C CA . GLY A 1 194 ? 12.304 -18.917 3.172 1.00 46.19 194 GLY A CA 1
ATOM 1468 C C . GLY A 1 194 ? 13.332 -18.854 4.321 1.00 46.19 194 GLY A C 1
ATOM 1469 O O . GLY A 1 194 ? 13.215 -19.541 5.331 1.00 46.19 194 GLY A O 1
ATOM 1470 N N . THR A 1 195 ? 14.360 -18.019 4.179 1.00 41.62 195 THR A N 1
ATOM 1471 C CA . THR A 1 195 ? 15.244 -17.550 5.242 1.00 41.62 195 THR A CA 1
ATOM 1472 C C . THR A 1 195 ? 15.540 -16.080 4.977 1.00 41.62 195 THR A C 1
ATOM 1474 O O . THR A 1 195 ? 16.488 -15.751 4.269 1.00 41.62 195 THR A O 1
ATOM 1477 N N . GLN A 1 196 ? 14.734 -15.177 5.537 1.00 38.78 196 GLN A N 1
ATOM 1478 C CA . GLN A 1 196 ? 15.158 -13.787 5.659 1.00 38.78 196 GLN A CA 1
ATOM 1479 C C . GLN A 1 196 ? 16.396 -13.774 6.574 1.00 38.78 196 GLN A C 1
ATOM 1481 O O . GLN A 1 196 ? 16.270 -14.160 7.742 1.00 38.78 196 GLN A O 1
ATOM 1486 N N . PRO A 1 197 ? 17.580 -13.308 6.130 1.00 39.84 197 PRO A N 1
ATOM 1487 C CA . PRO A 1 197 ? 18.567 -12.860 7.086 1.00 39.84 197 PRO A CA 1
ATOM 1488 C C . PRO A 1 197 ? 17.925 -11.686 7.821 1.00 39.84 197 PRO A C 1
ATOM 1490 O O . PRO A 1 197 ? 17.723 -10.603 7.263 1.00 39.84 197 PRO A O 1
ATOM 1493 N N . SER A 1 198 ? 17.570 -11.914 9.086 1.00 39.88 198 SER A N 1
ATOM 1494 C CA . SER A 1 198 ? 17.406 -10.820 10.029 1.00 39.88 198 SER A CA 1
ATOM 1495 C C . SER A 1 198 ? 18.602 -9.903 9.819 1.00 39.88 198 SER A C 1
ATOM 1497 O O . SER A 1 198 ? 19.746 -10.357 9.933 1.00 39.88 198 SER A O 1
ATOM 1499 N N . GLN A 1 199 ? 18.354 -8.637 9.470 1.00 43.91 199 GLN A N 1
ATOM 1500 C CA . GLN A 1 199 ? 19.385 -7.618 9.569 1.00 43.91 199 GLN A CA 1
ATOM 1501 C C . GLN A 1 199 ? 19.633 -7.410 11.060 1.00 43.91 199 GLN A C 1
ATOM 1503 O O . GLN A 1 199 ? 19.168 -6.444 11.673 1.00 43.91 199 GLN A O 1
ATOM 1508 N N . ALA A 1 200 ? 20.372 -8.358 11.644 1.00 39.94 200 ALA A N 1
ATOM 1509 C CA . ALA A 1 200 ? 21.121 -8.131 12.851 1.00 39.94 200 ALA A CA 1
ATOM 1510 C C . ALA A 1 200 ? 21.817 -6.785 12.641 1.00 39.94 200 ALA A C 1
ATOM 1512 O O . ALA A 1 200 ? 22.421 -6.586 11.578 1.00 39.94 200 ALA A O 1
ATOM 1513 N N . PRO A 1 201 ? 21.688 -5.830 13.578 1.00 42.78 201 PRO A N 1
ATOM 1514 C CA . PRO A 1 201 ? 22.515 -4.646 13.493 1.00 42.78 201 PRO A CA 1
ATOM 1515 C C . PRO A 1 201 ? 23.945 -5.158 13.376 1.00 42.78 201 PRO A C 1
ATOM 1517 O O . PRO A 1 201 ? 24.383 -5.929 14.234 1.00 42.78 201 PRO A O 1
ATOM 1520 N N . VAL A 1 202 ? 24.640 -4.774 12.300 1.00 44.06 202 VAL A N 1
ATOM 1521 C CA . VAL A 1 202 ? 26.094 -4.889 12.261 1.00 44.06 202 VAL A CA 1
ATOM 1522 C C . VAL A 1 202 ? 26.560 -4.274 13.565 1.00 44.06 202 VAL A C 1
ATOM 1524 O O . VAL A 1 202 ? 26.319 -3.089 13.806 1.00 44.06 202 VAL A O 1
ATOM 1527 N N . ALA A 1 203 ? 27.075 -5.119 14.462 1.00 45.94 203 ALA A N 1
ATOM 1528 C CA . ALA A 1 203 ? 27.533 -4.667 15.756 1.00 45.94 203 ALA A CA 1
ATOM 1529 C C . ALA A 1 203 ? 28.600 -3.633 15.438 1.00 45.94 203 ALA A C 1
ATOM 1531 O O . ALA A 1 203 ? 29.633 -3.984 14.865 1.00 45.94 203 ALA A O 1
ATOM 1532 N N . ALA A 1 204 ? 28.283 -2.359 15.689 1.00 45.25 204 ALA A N 1
ATOM 1533 C CA . ALA A 1 204 ? 29.199 -1.274 15.416 1.00 45.25 204 ALA A CA 1
ATOM 1534 C C . ALA A 1 204 ? 30.468 -1.626 16.178 1.00 45.25 204 ALA A C 1
ATOM 1536 O O . ALA A 1 204 ? 30.435 -1.706 17.409 1.00 45.25 204 ALA A O 1
ATOM 1537 N N . ALA A 1 205 ? 31.530 -1.950 15.434 1.00 46.22 205 ALA A N 1
ATOM 1538 C CA . ALA A 1 205 ? 32.799 -2.318 16.025 1.00 46.22 205 ALA A CA 1
ATOM 1539 C C . ALA A 1 205 ? 33.145 -1.193 16.992 1.00 46.22 205 ALA A C 1
ATOM 1541 O O . ALA A 1 205 ? 33.206 -0.031 16.577 1.00 46.22 205 ALA A O 1
ATOM 1542 N N . ALA A 1 206 ? 33.250 -1.530 18.280 1.00 48.44 206 ALA A N 1
ATOM 1543 C CA . ALA A 1 206 ? 33.516 -0.532 19.297 1.00 48.44 206 ALA A CA 1
ATOM 1544 C C . ALA A 1 206 ? 34.762 0.245 18.848 1.00 48.44 206 ALA A C 1
ATOM 1546 O O . ALA A 1 206 ? 35.757 -0.399 18.492 1.00 48.44 206 ALA A O 1
ATOM 1547 N N . PRO A 1 207 ? 34.720 1.591 18.795 1.00 59.31 207 PRO A N 1
ATOM 1548 C CA . PRO A 1 207 ? 35.914 2.347 18.464 1.00 59.31 207 PRO A CA 1
ATOM 1549 C C . PRO A 1 207 ? 37.013 1.910 19.442 1.00 59.31 207 PRO A C 1
ATOM 1551 O O . PRO A 1 207 ? 36.720 1.768 20.636 1.00 59.31 207 PRO A O 1
ATOM 1554 N N . PRO A 1 208 ? 38.242 1.634 18.965 1.00 52.06 208 PRO A N 1
ATOM 1555 C CA . PRO A 1 208 ? 39.308 1.165 19.834 1.00 52.06 208 PRO A CA 1
ATOM 1556 C C . PRO A 1 208 ? 39.463 2.150 20.989 1.00 52.06 208 PRO A C 1
ATOM 1558 O O . PRO A 1 208 ? 39.546 3.360 20.767 1.00 52.06 208 PRO A O 1
ATOM 1561 N N . ALA A 1 209 ? 39.436 1.620 22.213 1.00 50.88 209 ALA A N 1
ATOM 1562 C CA . ALA A 1 209 ? 39.457 2.422 23.424 1.00 50.88 209 ALA A CA 1
ATOM 1563 C C . ALA A 1 209 ? 40.683 3.342 23.409 1.00 50.88 209 ALA A C 1
ATOM 1565 O O . ALA A 1 209 ? 41.817 2.878 23.538 1.00 50.88 209 ALA A O 1
ATOM 1566 N N . GLN A 1 210 ? 40.456 4.646 23.237 1.00 59.16 210 GLN A N 1
ATOM 1567 C CA . GLN A 1 210 ? 41.531 5.613 23.403 1.00 59.16 210 GLN A CA 1
ATOM 1568 C C . GLN A 1 210 ? 41.937 5.617 24.883 1.00 59.16 210 GLN A C 1
ATOM 1570 O O . GLN A 1 210 ? 41.055 5.668 25.747 1.00 59.16 210 GLN A O 1
ATOM 1575 N N . PRO A 1 211 ? 43.240 5.543 25.202 1.00 58.94 211 PRO A N 1
ATOM 1576 C CA . PRO A 1 211 ? 43.690 5.589 26.582 1.00 58.94 211 PRO A CA 1
ATOM 1577 C C . PRO A 1 211 ? 43.332 6.949 27.184 1.00 58.94 211 PRO A C 1
ATOM 1579 O O . PRO A 1 211 ? 43.745 7.992 26.682 1.00 58.94 211 PRO A O 1
ATOM 1582 N N . VAL A 1 212 ? 42.559 6.926 28.270 1.00 58.97 212 VAL A N 1
ATOM 1583 C CA . VAL A 1 212 ? 42.212 8.119 29.046 1.00 58.97 212 VAL A CA 1
ATOM 1584 C C . VAL A 1 212 ? 43.478 8.778 29.613 1.00 58.97 212 VAL A C 1
ATOM 1586 O O . VAL A 1 212 ? 44.172 8.148 30.415 1.00 58.97 212 VAL A O 1
ATOM 1589 N N . PRO A 1 213 ? 43.789 10.043 29.271 1.00 62.06 213 PRO A N 1
ATOM 1590 C CA . PRO A 1 213 ? 44.780 10.803 30.015 1.00 62.06 213 PRO A CA 1
ATOM 1591 C C . PRO A 1 213 ? 44.191 11.168 31.382 1.00 62.06 213 PRO A C 1
ATOM 1593 O O . PRO A 1 213 ? 43.211 11.907 31.483 1.00 62.06 213 PRO A O 1
ATOM 1596 N N . VAL A 1 214 ? 44.785 10.629 32.446 1.00 61.53 214 VAL A N 1
ATOM 1597 C CA . VAL A 1 214 ? 44.432 10.980 33.826 1.00 61.53 214 VAL A CA 1
ATOM 1598 C C . VAL A 1 214 ? 44.907 12.406 34.106 1.00 61.53 214 VAL A C 1
ATOM 1600 O O . VAL A 1 214 ? 46.105 12.642 34.249 1.00 61.53 214 VAL A O 1
ATOM 1603 N N . SER A 1 215 ? 43.969 13.346 34.217 1.00 67.69 215 SER A N 1
ATOM 1604 C CA . SER A 1 215 ? 44.243 14.700 34.711 1.00 67.69 215 SER A CA 1
ATOM 1605 C C .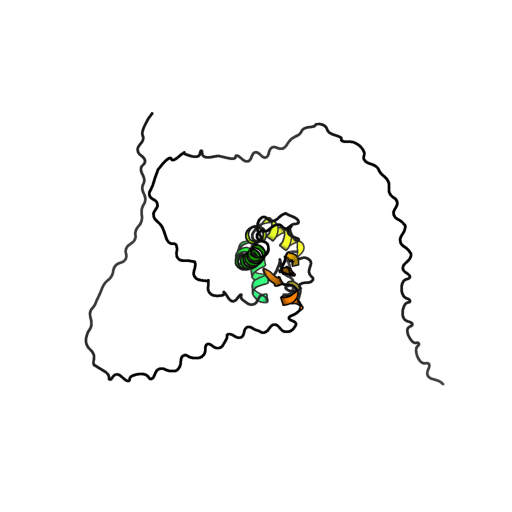 SER A 1 215 ? 43.938 14.797 36.214 1.00 67.69 215 SER A C 1
ATOM 1607 O O . SER A 1 215 ? 42.898 14.297 36.649 1.00 67.69 215 SER A O 1
ATOM 1609 N N . PRO A 1 216 ? 44.816 15.419 37.024 1.00 69.81 216 PRO A N 1
ATOM 1610 C CA . PRO A 1 216 ? 44.639 15.533 38.472 1.00 69.81 216 PRO A CA 1
ATOM 1611 C C . PRO A 1 216 ? 43.561 16.567 38.863 1.00 69.81 216 PRO A C 1
ATOM 1613 O O . PRO A 1 216 ? 43.222 17.444 38.064 1.00 69.81 216 PRO A O 1
ATOM 1616 N N . PRO A 1 217 ? 43.026 16.499 40.098 1.00 60.22 217 PRO A N 1
ATOM 1617 C CA . PRO A 1 217 ? 41.991 17.415 40.569 1.00 60.22 217 PRO A CA 1
ATOM 1618 C C . PRO A 1 217 ? 42.542 18.815 40.882 1.00 60.22 217 PRO A C 1
ATOM 1620 O O . PRO A 1 217 ? 43.616 18.958 41.465 1.00 60.22 217 PRO A O 1
ATOM 1623 N N . VAL A 1 218 ? 41.745 19.846 40.585 1.00 64.25 218 VAL A N 1
ATOM 1624 C CA . VAL A 1 218 ? 41.935 21.228 41.065 1.00 64.25 218 VAL A CA 1
ATOM 1625 C C . VAL A 1 218 ? 40.666 21.732 41.777 1.00 64.25 218 VAL A C 1
ATOM 1627 O O . VAL A 1 218 ? 39.572 21.258 41.463 1.00 64.25 218 VAL A O 1
ATOM 1630 N N . PRO A 1 219 ? 40.797 22.614 42.791 1.00 57.53 219 PRO A N 1
ATOM 1631 C CA . PRO A 1 219 ? 39.778 22.793 43.828 1.00 57.53 219 PRO A CA 1
ATOM 1632 C C . PRO A 1 219 ? 38.698 23.851 43.537 1.00 57.53 219 PRO A C 1
ATOM 1634 O O . PRO A 1 219 ? 38.747 24.619 42.582 1.00 57.53 219 PRO A O 1
ATOM 1637 N N . VAL A 1 220 ? 37.718 23.872 44.445 1.00 54.53 220 VAL A N 1
ATOM 1638 C CA . VAL A 1 220 ? 36.500 24.693 44.468 1.00 54.53 220 VAL A CA 1
ATOM 1639 C C . VAL A 1 220 ? 36.724 26.211 44.581 1.00 54.53 220 VAL A C 1
ATOM 1641 O O . VAL A 1 220 ? 37.501 26.673 45.413 1.00 54.53 220 VAL A O 1
ATOM 1644 N N . SER A 1 221 ? 35.954 26.979 43.799 1.00 51.38 221 SER A N 1
ATOM 1645 C CA . SER A 1 221 ? 35.397 28.333 44.049 1.00 51.38 221 SER A CA 1
ATOM 1646 C C . SER A 1 221 ? 34.738 28.810 42.744 1.00 51.38 221 SER A C 1
ATOM 1648 O O . SER A 1 221 ? 35.236 28.487 41.674 1.00 51.38 221 SER A O 1
ATOM 1650 N N . GLY A 1 222 ? 33.645 29.566 42.697 1.00 44.12 222 GLY A N 1
ATOM 1651 C CA . GLY A 1 222 ? 32.735 30.112 43.708 1.00 44.12 222 GLY A CA 1
ATOM 1652 C C . GLY A 1 222 ? 31.557 30.761 42.950 1.00 44.12 222 GLY A C 1
ATOM 1653 O O . GLY A 1 222 ? 31.698 31.071 41.770 1.00 44.12 222 GLY A O 1
ATOM 1654 N N . GLY A 1 223 ? 30.379 30.879 43.566 1.00 46.16 223 GLY A N 1
ATOM 1655 C CA . GLY A 1 223 ? 29.119 31.094 42.835 1.00 46.16 223 GLY A CA 1
ATOM 1656 C C . GLY A 1 223 ? 28.943 32.408 42.055 1.00 46.16 223 GLY A C 1
ATOM 1657 O O . GLY A 1 223 ? 29.677 33.374 42.233 1.00 46.16 223 GLY A O 1
ATOM 1658 N N . CYS A 1 224 ? 27.855 32.471 41.279 1.00 48.03 224 CYS A N 1
ATOM 1659 C CA . CYS A 1 224 ? 27.041 33.685 41.186 1.00 48.03 224 CYS A CA 1
ATOM 1660 C C . CYS A 1 224 ? 25.568 33.358 40.867 1.00 48.03 224 CYS A C 1
ATOM 1662 O O . CYS A 1 224 ? 25.233 32.259 40.430 1.00 48.03 224 CYS A O 1
ATOM 1664 N N . LEU A 1 225 ? 24.698 34.324 41.154 1.00 47.81 225 LEU A N 1
ATOM 1665 C CA . LEU A 1 225 ? 23.237 34.245 41.192 1.00 47.81 225 LEU A CA 1
ATOM 1666 C C . LEU A 1 225 ? 22.569 34.834 39.931 1.00 47.81 225 LEU A C 1
ATOM 1668 O O . LEU A 1 225 ? 23.099 35.753 39.318 1.00 47.81 225 LEU A O 1
ATOM 1672 N N . SER A 1 226 ? 21.326 34.400 39.688 1.00 56.00 226 SER A N 1
ATOM 1673 C CA . SER A 1 226 ? 20.223 35.171 39.070 1.00 56.00 226 SER A CA 1
ATOM 1674 C C . SER A 1 226 ? 20.284 35.620 37.598 1.00 56.00 226 SER A C 1
ATOM 1676 O O . SER A 1 226 ? 21.003 36.551 37.248 1.00 56.00 226 SER A O 1
ATOM 1678 N N . ARG A 1 227 ? 19.320 35.126 36.799 1.00 51.72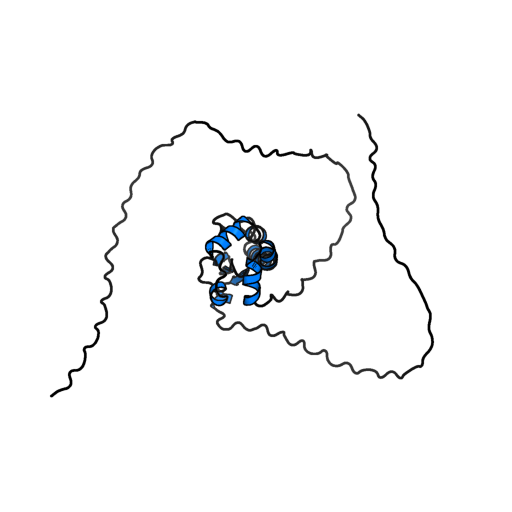 227 ARG A N 1
ATOM 1679 C CA . ARG A 1 227 ? 18.214 35.874 36.123 1.00 51.72 227 ARG A CA 1
ATOM 1680 C C . ARG A 1 227 ?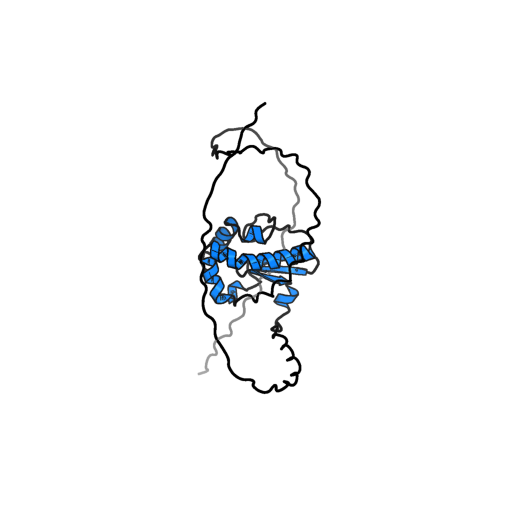 17.480 34.901 35.177 1.00 51.72 227 ARG A C 1
ATOM 1682 O O . ARG A 1 227 ? 18.145 34.133 34.499 1.00 51.72 227 ARG A O 1
ATOM 1689 N N . LEU A 1 228 ? 16.154 34.730 35.176 1.00 52.53 228 LEU A N 1
ATOM 1690 C CA . LEU A 1 228 ? 15.016 35.671 35.160 1.00 52.53 228 LEU A CA 1
ATOM 1691 C C . LEU A 1 228 ? 14.865 36.428 33.828 1.00 52.53 228 LEU A C 1
ATOM 1693 O O . LEU A 1 228 ? 15.475 37.483 33.673 1.00 52.53 228 LEU A O 1
ATOM 1697 N N . ALA A 1 229 ? 13.999 35.911 32.945 1.00 49.59 229 ALA A N 1
ATOM 1698 C CA . ALA A 1 229 ? 12.985 36.667 32.189 1.00 49.59 229 ALA A CA 1
ATOM 1699 C C . ALA A 1 229 ? 12.116 35.719 31.326 1.00 49.59 229 ALA A C 1
ATOM 1701 O O . ALA A 1 229 ? 12.633 35.045 30.436 1.00 49.59 229 ALA A O 1
ATOM 1702 N N . ASP A 1 230 ? 10.803 35.699 31.570 1.00 59.25 230 ASP A N 1
ATOM 1703 C CA . ASP A 1 230 ? 9.796 35.466 30.524 1.00 59.25 230 ASP A CA 1
ATOM 1704 C C . ASP A 1 230 ? 9.885 36.575 29.458 1.00 59.25 230 ASP A C 1
ATOM 1706 O O . ASP A 1 230 ? 10.285 37.687 29.794 1.00 59.25 230 ASP A O 1
ATOM 1710 N N . ASP A 1 231 ? 9.365 36.342 28.244 1.00 52.09 231 ASP A N 1
ATOM 1711 C CA . ASP A 1 231 ? 8.375 37.295 27.711 1.00 52.09 231 ASP A CA 1
ATOM 1712 C C . ASP A 1 231 ? 7.412 36.688 26.667 1.00 52.09 231 ASP A C 1
ATOM 1714 O O . ASP A 1 231 ? 7.714 35.710 25.978 1.00 52.09 231 ASP A O 1
ATOM 1718 N N . ARG A 1 232 ? 6.217 37.282 26.567 1.00 52.59 232 ARG A N 1
ATOM 1719 C CA . ARG A 1 232 ? 5.101 36.909 25.686 1.00 52.59 232 ARG A CA 1
ATOM 1720 C C . ARG A 1 232 ? 4.979 37.907 24.529 1.00 52.59 232 ARG A C 1
ATOM 1722 O O . ARG A 1 232 ? 4.663 39.069 24.749 1.00 52.59 232 ARG A O 1
ATOM 1729 N N . GLY A 1 233 ? 5.076 37.435 23.285 1.00 47.59 233 GLY A N 1
ATOM 1730 C CA . GLY A 1 233 ? 4.826 38.249 22.084 1.00 47.59 233 GLY A CA 1
ATOM 1731 C C . GLY A 1 233 ? 3.453 37.997 21.452 1.00 47.59 233 GLY A C 1
ATOM 1732 O O . GLY A 1 233 ? 3.322 37.121 20.602 1.00 47.59 233 GLY A O 1
ATOM 1733 N N . LEU A 1 234 ? 2.431 38.757 21.856 1.00 48.06 234 LEU A N 1
ATOM 1734 C CA . LEU A 1 234 ? 1.091 38.769 21.240 1.00 48.06 234 LEU A CA 1
ATOM 1735 C C . LEU A 1 234 ? 0.911 39.969 20.285 1.00 48.06 234 LEU A C 1
ATOM 1737 O O . LEU A 1 234 ? 1.660 40.934 20.359 1.00 48.06 234 LEU A O 1
ATOM 1741 N N . ALA A 1 235 ? -0.186 39.927 19.512 1.00 44.34 235 ALA A N 1
ATOM 1742 C CA . ALA A 1 235 ? -0.759 40.978 18.647 1.00 44.34 235 ALA A CA 1
ATOM 1743 C C . ALA A 1 235 ? -0.102 41.161 17.255 1.00 44.34 235 ALA A C 1
ATOM 1745 O O . ALA A 1 235 ? 1.113 41.143 17.138 1.00 44.34 235 ALA A O 1
ATOM 1746 N N . ARG A 1 236 ? -0.822 41.196 16.115 1.00 45.06 236 ARG A N 1
ATOM 1747 C CA . ARG A 1 236 ? -2.096 41.828 15.644 1.00 45.06 236 ARG A CA 1
ATOM 1748 C C . ARG A 1 236 ? -1.861 43.168 14.929 1.00 45.06 236 ARG A C 1
ATOM 1750 O O . ARG A 1 236 ? -0.941 43.896 15.261 1.00 45.06 236 ARG A O 1
ATOM 1757 N N . SER A 1 237 ? -2.810 43.498 14.039 1.00 46.19 237 SER A N 1
ATOM 1758 C CA . SER A 1 237 ? -2.889 44.673 13.142 1.00 46.19 237 SER A CA 1
ATOM 1759 C C . SER A 1 237 ? -1.849 44.696 12.004 1.00 46.19 237 SER A C 1
ATOM 1761 O O . SER A 1 237 ? -0.724 44.262 12.193 1.00 46.19 237 SER A O 1
ATOM 1763 N N . GLY A 1 238 ? -2.159 45.120 10.774 1.00 47.25 238 GLY A N 1
ATOM 1764 C CA . GLY A 1 238 ? -3.438 45.567 10.198 1.00 47.25 238 GLY A CA 1
ATOM 1765 C C . GLY A 1 238 ? -3.324 46.942 9.533 1.00 47.25 238 GLY A C 1
ATOM 1766 O O . GLY A 1 238 ? -2.839 47.873 10.161 1.00 47.25 238 GLY A O 1
ATOM 1767 N N . GLY A 1 239 ? -3.806 47.075 8.291 1.00 43.38 239 GLY A N 1
ATOM 1768 C CA . GLY A 1 239 ? -3.880 48.361 7.581 1.00 43.38 239 GLY A CA 1
ATOM 1769 C C . GLY A 1 239 ? -3.455 48.293 6.111 1.00 43.38 239 GLY A C 1
ATOM 1770 O O . GLY A 1 239 ? -2.268 48.253 5.806 1.00 43.38 239 GLY A O 1
ATOM 1771 N N . ARG A 1 240 ? -4.431 48.340 5.195 1.00 50.69 240 ARG A N 1
ATOM 1772 C CA . ARG A 1 240 ? -4.222 48.750 3.793 1.00 50.69 240 ARG A CA 1
ATOM 1773 C C . ARG A 1 240 ? -4.583 50.235 3.663 1.00 50.69 240 ARG A C 1
ATOM 1775 O O . ARG A 1 240 ? -5.663 50.597 4.130 1.00 50.69 240 ARG A O 1
ATOM 1782 N N . PRO A 1 241 ? -3.788 51.057 2.965 1.00 54.12 241 PRO A N 1
ATOM 1783 C CA . PRO A 1 241 ? -4.268 52.267 2.310 1.00 54.12 241 PRO A CA 1
ATOM 1784 C C . PRO A 1 241 ? -4.714 51.983 0.863 1.00 54.12 241 PRO A C 1
ATOM 1786 O O . PRO A 1 241 ? -4.351 50.969 0.263 1.00 54.12 241 PRO A O 1
ATOM 1789 N N . LEU A 1 242 ? -5.526 52.894 0.327 1.00 59.62 242 LEU A N 1
ATOM 1790 C CA . LEU A 1 242 ? -6.120 52.880 -1.015 1.00 59.62 242 LEU A CA 1
ATOM 1791 C C . LEU A 1 242 ? -5.288 53.701 -2.013 1.00 59.62 242 LEU A C 1
ATOM 1793 O O . LEU A 1 242 ? -4.775 54.741 -1.622 1.00 59.62 242 LEU A O 1
ATOM 1797 N N . PHE A 1 243 ? -5.291 53.298 -3.286 1.00 45.41 243 PHE A N 1
ATOM 1798 C CA . PHE A 1 243 ? -5.250 54.137 -4.504 1.00 45.41 243 PHE A CA 1
ATOM 1799 C C . PHE A 1 243 ? -6.010 53.313 -5.574 1.00 45.41 243 PHE A C 1
ATOM 1801 O O . PHE A 1 243 ? -5.777 52.106 -5.636 1.00 45.41 243 PHE A O 1
ATOM 1808 N N . VAL A 1 244 ? -7.096 53.747 -6.233 1.00 51.97 244 VAL A N 1
ATOM 1809 C CA . VAL A 1 244 ? -7.446 54.981 -6.985 1.00 51.97 244 VAL A CA 1
ATOM 1810 C C . VAL A 1 244 ? -6.900 54.956 -8.419 1.00 51.97 244 VAL A C 1
ATOM 1812 O O . VAL A 1 244 ? -5.689 55.036 -8.592 1.00 51.97 244 VAL A O 1
ATOM 1815 N N . GLU A 1 245 ? -7.866 54.859 -9.351 1.00 59.28 245 GLU A N 1
ATOM 1816 C CA . GLU A 1 245 ? -7.843 54.915 -10.837 1.00 59.28 245 GLU A CA 1
ATOM 1817 C C . GLU A 1 245 ? -6.788 54.102 -11.611 1.00 59.28 245 GLU A C 1
ATOM 1819 O O . GLU A 1 245 ? -5.635 54.557 -11.765 1.00 59.28 245 GLU A O 1
#

Radius of gyration: 33.41 Å; chains: 1; bounding box: 80×124×81 Å